Protein AF-A0A2V7XCL2-F1 (afdb_monomer_lite)

Secondary structure (DSSP, 8-state):
-B-SSHHHHHHHHHHHHHH---TT---EEEEE-SSTTSPEEEEEEES---TTT-TTSEEEEETTEEEEEEEE-STTTSSHHHHHHHHHHHH-TTEEE---GGGGT-HHHHHHHHHHHHHHHTTS--S-EEEEEEEEE-GGG-EEEEEEEEESS--SS--EEE---BSSHHHHHHHHHHHHHHHHHHHHHHHHHHHHHHHHHHHHS---PPPPPPP--------PPP--

Radius of gyration: 30.65 Å; chains: 1; bounding box: 89×80×95 Å

Foldseek 3Di:
DAAADPVLVVLLVVLCVVLDAAPPKDKDWDWDAPDNQFWIKIKMWIADDDCVQVVQWDWDDDPHTIMTIHTQNDPVCSDSLNSSVNVCSVRQQLEAEDDQVVCVVPVVQSSLLVCLVCVLPSRDPDARKYKYKDWDDDPPPGIWMKIWIWHPDPPPDIDIDIDDTHDGSVSVSVRVVVVVVVVVVVVVVVVVVVVVVVVVVVVVPPDDDDDDDDDDDDDDDDDDDDDD

Sequence (228 aa):
MSVGSPEMEQGLRSILEEMGAPEGEDWTASITRSTASAAWEVVFDGAPRTKADHVDWEILEHESGARFRRLLLGKDEQTLDYFKRSIRKLLWECVQFKDNPIRNHNPKLGDAFEDVVWGLLRNEDMNPIQVRFGVWREGPDGMKFVCKVEYASDRRVPWSWWSSLVRNPQDLANELTRALASRRKRQVVVAPSLRALGRRVARRGLRPTPPPPAPANTAATKEQPLNF

Structure (mmCIF, N/CA/C/O backbone):
data_AF-A0A2V7XCL2-F1
#
_entry.id   AF-A0A2V7XCL2-F1
#
loop_
_atom_site.group_PDB
_atom_site.id
_atom_site.type_symbol
_atom_site.label_atom_id
_atom_site.label_alt_id
_atom_site.label_comp_id
_atom_site.label_asym_id
_atom_site.label_entity_id
_atom_site.label_seq_id
_atom_site.pdbx_PDB_ins_code
_atom_site.Cartn_x
_atom_site.Cartn_y
_atom_site.Cartn_z
_atom_site.occupancy
_atom_site.B_iso_or_equiv
_atom_site.auth_seq_id
_atom_site.auth_comp_id
_atom_site.auth_asym_id
_atom_site.auth_atom_id
_atom_site.pdbx_PDB_model_num
ATOM 1 N N . MET A 1 1 ? -6.537 12.843 17.447 1.00 75.38 1 MET A N 1
ATOM 2 C CA . MET A 1 1 ? -5.404 11.910 17.641 1.00 75.38 1 MET A CA 1
ATOM 3 C C . MET A 1 1 ? -4.743 12.256 18.957 1.00 75.38 1 MET A C 1
ATOM 5 O O . MET A 1 1 ? -4.650 13.439 19.254 1.00 75.38 1 MET A O 1
ATOM 9 N N . SER A 1 2 ? -4.371 11.249 19.742 1.00 76.75 2 SER A N 1
ATOM 10 C CA . SER A 1 2 ? -3.589 11.423 20.970 1.00 76.75 2 SER A CA 1
ATOM 11 C C . SER A 1 2 ? -2.606 10.261 21.052 1.00 76.75 2 SER A C 1
ATOM 13 O O . SER A 1 2 ? -2.956 9.167 21.501 1.00 76.75 2 SER A O 1
ATOM 15 N N . VAL A 1 3 ? -1.420 10.453 20.475 1.00 77.31 3 VAL A N 1
ATOM 16 C CA . VAL A 1 3 ? -0.438 9.382 20.266 1.00 77.31 3 VAL A CA 1
ATOM 17 C C . VAL A 1 3 ? 0.971 9.901 20.514 1.00 77.31 3 VAL A C 1
ATOM 19 O O . VAL A 1 3 ? 1.582 10.515 19.649 1.00 77.31 3 VAL A O 1
ATOM 22 N N . GLY A 1 4 ? 1.542 9.549 21.666 1.00 78.00 4 GLY A N 1
ATOM 23 C CA . GLY A 1 4 ? 2.973 9.734 21.913 1.00 78.00 4 GLY A CA 1
ATOM 24 C C . GLY A 1 4 ? 3.425 11.195 21.816 1.00 78.00 4 GLY A C 1
ATOM 25 O O . GLY A 1 4 ? 2.932 12.033 22.565 1.00 78.00 4 GLY A O 1
ATOM 26 N N . SER A 1 5 ? 4.415 11.468 20.959 1.00 84.88 5 SER A N 1
ATOM 27 C CA . SER A 1 5 ? 5.011 12.799 20.793 1.00 84.88 5 SER A CA 1
ATOM 28 C C . SER A 1 5 ? 4.339 13.609 19.669 1.00 84.88 5 SER A C 1
ATOM 30 O O . SER A 1 5 ? 3.810 13.016 18.724 1.00 84.88 5 SER A O 1
ATOM 32 N N . PRO A 1 6 ? 4.398 14.956 19.706 1.00 87.56 6 PRO A N 1
ATOM 33 C CA . PRO A 1 6 ? 3.828 15.811 18.660 1.00 87.56 6 PRO A CA 1
ATOM 34 C C . PRO A 1 6 ? 4.353 15.513 17.248 1.00 87.56 6 PRO A C 1
ATOM 36 O O . PRO A 1 6 ? 3.597 15.612 16.282 1.00 87.56 6 PRO A O 1
ATOM 39 N N . GLU A 1 7 ? 5.624 15.119 17.113 1.00 89.50 7 GLU A N 1
ATOM 40 C CA . GLU A 1 7 ? 6.223 14.748 15.825 1.00 89.50 7 GLU A CA 1
ATOM 41 C C . GLU A 1 7 ? 5.592 13.473 15.263 1.00 89.50 7 GLU A C 1
ATOM 43 O O . GLU A 1 7 ? 5.325 13.389 14.063 1.00 89.50 7 GLU A O 1
ATOM 48 N N . MET A 1 8 ? 5.321 12.493 16.133 1.00 89.75 8 MET A N 1
ATOM 49 C CA . MET A 1 8 ? 4.647 11.260 15.742 1.00 89.75 8 MET A CA 1
ATOM 50 C C . MET A 1 8 ? 3.221 11.550 15.286 1.00 89.75 8 MET A C 1
ATOM 52 O O . MET A 1 8 ? 2.810 11.090 14.223 1.00 89.75 8 MET A O 1
ATOM 56 N N . GLU A 1 9 ? 2.479 12.355 16.051 1.00 91.56 9 GLU A N 1
ATOM 57 C CA . GLU A 1 9 ? 1.128 12.745 15.660 1.00 91.56 9 GLU A CA 1
ATOM 58 C C . GLU A 1 9 ? 1.118 13.470 14.321 1.00 91.56 9 GLU A C 1
ATOM 60 O O . GLU A 1 9 ? 0.307 13.126 13.466 1.00 91.56 9 GLU A O 1
ATOM 65 N N . GLN A 1 10 ? 2.025 14.432 14.119 1.00 92.56 10 GLN A N 1
ATOM 66 C CA . GLN A 1 10 ? 2.139 15.147 12.852 1.00 92.56 10 GLN A CA 1
ATOM 67 C C . GLN A 1 10 ? 2.445 14.189 11.698 1.00 92.56 10 GLN A C 1
ATOM 69 O O . GLN A 1 10 ? 1.808 14.290 10.654 1.00 92.56 10 GLN A O 1
ATOM 74 N N . GLY A 1 11 ? 3.356 13.231 11.894 1.00 92.81 11 GLY A N 1
ATOM 75 C CA . GLY A 1 11 ? 3.653 12.197 10.903 1.00 92.81 11 GLY A CA 1
ATOM 76 C C . GLY A 1 11 ? 2.433 11.344 10.545 1.00 92.81 11 GLY A C 1
ATOM 77 O O . GLY A 1 11 ? 2.190 11.087 9.367 1.00 92.81 11 GLY A O 1
ATOM 78 N N . LEU A 1 12 ? 1.624 10.959 11.537 1.00 93.44 12 LEU A N 1
ATOM 79 C CA . LEU A 1 12 ? 0.377 10.221 11.313 1.00 93.44 12 LEU A CA 1
ATOM 80 C C . LEU A 1 12 ? -0.646 11.052 10.527 1.00 93.44 12 LEU A C 1
ATOM 82 O O . LEU A 1 12 ? -1.269 10.511 9.612 1.00 93.44 12 LEU A O 1
ATOM 86 N N . ARG A 1 13 ? -0.794 12.356 10.825 1.00 93.31 13 ARG A N 1
ATOM 87 C CA . ARG A 1 13 ? -1.700 13.237 10.056 1.00 93.31 13 ARG A CA 1
ATOM 88 C C . ARG A 1 13 ? -1.236 13.362 8.610 1.00 93.31 13 ARG A C 1
ATOM 90 O O . ARG A 1 13 ? -2.032 13.123 7.711 1.00 93.31 13 ARG A O 1
ATOM 97 N N . SER A 1 14 ? 0.055 13.629 8.398 1.00 93.75 14 SER A N 1
ATOM 98 C CA . SER A 1 14 ? 0.637 13.730 7.057 1.00 93.75 14 SER A CA 1
ATOM 99 C C . SER A 1 14 ? 0.420 12.453 6.242 1.00 93.75 14 SER A C 1
ATOM 101 O O . SER A 1 14 ? 0.124 12.526 5.055 1.00 93.75 14 SER A O 1
ATOM 103 N N . ILE A 1 15 ? 0.523 11.275 6.869 1.00 93.56 15 ILE A N 1
ATOM 104 C CA . ILE A 1 15 ? 0.244 9.998 6.202 1.00 93.56 15 ILE A CA 1
ATOM 105 C C . ILE A 1 15 ? -1.232 9.878 5.810 1.00 93.56 15 ILE A C 1
ATOM 107 O O . ILE A 1 15 ? -1.521 9.461 4.691 1.00 93.56 15 ILE A O 1
ATOM 111 N N . LEU A 1 16 ? -2.163 10.218 6.705 1.00 92.62 16 LEU A N 1
ATOM 112 C CA . LEU A 1 16 ? -3.598 10.170 6.403 1.00 92.62 16 LEU A CA 1
ATOM 113 C C . LEU A 1 16 ? -3.957 11.120 5.250 1.00 92.62 16 LEU A C 1
ATOM 115 O O . LEU A 1 16 ? -4.680 10.727 4.336 1.00 92.62 16 LEU A O 1
ATOM 119 N N . GLU A 1 17 ? -3.394 12.330 5.260 1.00 91.31 17 GLU A N 1
ATOM 120 C CA . GLU A 1 17 ? -3.546 13.321 4.189 1.00 91.31 17 GLU A CA 1
ATOM 121 C C . GLU A 1 17 ? -2.956 12.827 2.858 1.00 91.31 17 GLU A C 1
ATOM 123 O O . GLU A 1 17 ? -3.602 12.934 1.817 1.00 91.31 17 GLU A O 1
ATOM 128 N N . GLU A 1 18 ? -1.755 12.238 2.876 1.00 90.62 18 GLU A N 1
ATOM 129 C CA . GLU A 1 18 ? -1.111 11.675 1.681 1.00 90.62 18 GLU A CA 1
ATOM 130 C C . GLU A 1 18 ? -1.918 10.502 1.098 1.00 90.62 18 GLU A C 1
ATOM 132 O O . GLU A 1 18 ? -2.054 10.377 -0.128 1.00 90.62 18 GLU A O 1
ATOM 137 N N . MET A 1 19 ? -2.437 9.624 1.966 1.00 90.12 19 MET A N 1
ATOM 138 C CA . MET A 1 19 ? -3.190 8.440 1.552 1.00 90.12 19 MET A CA 1
ATOM 139 C C . MET A 1 19 ? -4.505 8.809 0.884 1.00 90.12 19 MET A C 1
ATOM 141 O O . MET A 1 19 ? -4.804 8.236 -0.169 1.00 90.12 19 MET A O 1
ATOM 145 N N . GLY A 1 20 ? -5.256 9.747 1.466 1.00 88.62 20 GLY A N 1
ATOM 146 C CA . GLY A 1 20 ? -6.623 10.039 1.047 1.00 88.62 20 GLY A CA 1
ATOM 147 C C . GLY A 1 20 ? -7.518 8.793 1.072 1.00 88.62 20 GLY A C 1
ATOM 148 O O . GLY A 1 20 ? -7.178 7.772 1.675 1.00 88.62 20 GLY A O 1
ATOM 149 N N . ALA A 1 21 ? -8.647 8.870 0.376 1.00 86.94 21 ALA A N 1
ATOM 150 C CA . ALA A 1 21 ? -9.593 7.772 0.214 1.00 86.94 21 ALA A CA 1
ATOM 151 C C . ALA A 1 21 ? -9.887 7.519 -1.275 1.00 86.94 21 ALA A C 1
ATOM 153 O O . ALA A 1 21 ? -9.699 8.431 -2.091 1.00 86.94 21 ALA A O 1
ATOM 154 N N . PRO A 1 22 ? -10.344 6.307 -1.643 1.00 85.69 22 PRO A N 1
ATOM 155 C CA . PRO A 1 22 ? -10.879 6.042 -2.973 1.00 85.69 22 PRO A CA 1
ATOM 156 C C . PRO A 1 22 ? -12.020 6.994 -3.345 1.00 85.69 22 PRO A C 1
ATOM 158 O O . PRO A 1 22 ? -12.765 7.474 -2.490 1.00 85.69 22 PRO A O 1
ATOM 161 N N . GLU A 1 23 ? -12.171 7.259 -4.641 1.00 84.12 23 GLU A N 1
ATOM 162 C CA . GLU A 1 23 ? -13.215 8.153 -5.141 1.00 84.12 23 GLU A CA 1
ATOM 163 C C . GLU A 1 23 ? -14.615 7.642 -4.762 1.00 84.12 23 GLU A C 1
ATOM 165 O O . GLU A 1 23 ? -14.959 6.487 -5.010 1.00 84.12 23 GLU A O 1
ATOM 170 N N . GLY A 1 24 ? -15.429 8.519 -4.167 1.00 84.00 24 GLY A N 1
ATOM 171 C CA . GLY A 1 24 ? -16.795 8.199 -3.746 1.00 84.00 24 GLY A CA 1
ATOM 172 C C . GLY A 1 24 ? -16.912 7.499 -2.390 1.00 84.00 24 GLY A C 1
ATOM 173 O O . GLY A 1 24 ? -18.031 7.201 -1.976 1.00 84.00 24 GLY A O 1
ATOM 174 N N . GLU A 1 25 ? -15.803 7.265 -1.685 1.00 88.06 25 GLU A N 1
ATOM 175 C CA . GLU A 1 25 ? -15.816 6.698 -0.337 1.00 88.06 25 GLU A CA 1
ATOM 176 C C . GLU A 1 25 ? -15.491 7.756 0.720 1.00 88.06 25 GLU A C 1
ATOM 178 O O . GLU A 1 25 ? -14.520 8.502 0.591 1.00 88.06 25 GLU A O 1
ATOM 183 N N . ASP A 1 26 ? -16.286 7.788 1.790 1.00 88.25 26 ASP A N 1
ATOM 184 C CA . ASP A 1 26 ? -16.025 8.625 2.959 1.00 88.25 26 ASP A CA 1
ATOM 185 C C . ASP A 1 26 ? -15.385 7.779 4.061 1.00 88.25 26 ASP A C 1
ATOM 187 O O . ASP A 1 26 ? -15.897 6.714 4.419 1.00 88.25 26 ASP A O 1
ATOM 191 N N . TRP A 1 27 ? -14.240 8.238 4.562 1.00 92.44 27 TRP A N 1
ATOM 192 C CA . TRP A 1 27 ? -13.448 7.535 5.562 1.00 92.44 27 TRP A CA 1
ATOM 193 C C . TRP A 1 27 ? -13.050 8.483 6.678 1.00 92.44 27 TRP A C 1
ATOM 195 O O . TRP A 1 27 ? -12.490 9.555 6.446 1.00 92.44 27 TRP A O 1
ATOM 205 N N . THR A 1 28 ? -13.251 8.037 7.913 1.00 91.88 28 THR A N 1
ATOM 206 C CA . THR A 1 28 ? -12.770 8.743 9.100 1.00 91.88 28 THR A CA 1
ATOM 207 C C . THR A 1 28 ? -11.795 7.869 9.867 1.00 91.88 28 THR A C 1
ATOM 209 O O . THR A 1 28 ? -11.909 6.645 9.868 1.00 91.88 28 THR A O 1
ATOM 212 N N . ALA A 1 29 ? -10.802 8.497 10.494 1.00 94.06 29 ALA A N 1
ATOM 213 C CA . ALA A 1 29 ? -9.753 7.809 11.230 1.00 94.06 29 ALA A CA 1
ATOM 214 C C . ALA A 1 29 ? -9.634 8.378 12.643 1.00 94.06 29 ALA A C 1
ATOM 216 O O . ALA A 1 29 ? -9.585 9.595 12.844 1.00 94.06 29 ALA A O 1
ATOM 217 N N . SER A 1 30 ? -9.509 7.496 13.628 1.00 92.25 30 SER A N 1
ATOM 218 C CA . SER A 1 30 ? -9.125 7.859 14.985 1.00 92.25 30 SER A CA 1
ATOM 219 C C . SER A 1 30 ? -7.984 6.967 15.458 1.00 92.25 30 SER A C 1
ATOM 221 O O . SER A 1 30 ? -7.956 5.764 15.213 1.00 92.25 30 SER A O 1
ATOM 223 N N . ILE A 1 31 ? -6.994 7.596 16.088 1.00 93.19 31 ILE A N 1
ATOM 224 C CA . ILE A 1 31 ? -5.823 6.907 16.621 1.00 93.19 31 ILE A CA 1
ATOM 225 C C . ILE A 1 31 ? -5.629 7.380 18.051 1.00 93.19 31 ILE A C 1
ATOM 227 O O . ILE A 1 31 ? -5.479 8.587 18.306 1.00 93.19 31 ILE A O 1
ATOM 231 N N . THR A 1 32 ? -5.674 6.425 18.969 1.00 91.00 32 THR A N 1
ATOM 232 C CA . THR A 1 32 ? -5.616 6.646 20.410 1.00 91.00 32 THR A CA 1
ATOM 233 C C . THR A 1 32 ? -4.551 5.762 21.036 1.00 91.00 32 THR A C 1
ATOM 235 O O . THR A 1 32 ? -4.183 4.697 20.535 1.00 91.00 32 THR A O 1
ATOM 238 N N . ARG A 1 33 ? -4.025 6.230 22.163 1.00 86.75 33 ARG A N 1
ATOM 239 C CA . ARG A 1 33 ? -3.086 5.482 22.982 1.00 86.75 33 ARG A CA 1
ATOM 240 C C . ARG A 1 33 ? -3.360 5.798 24.444 1.00 86.75 33 ARG A C 1
ATOM 242 O O . ARG A 1 33 ? -3.302 6.956 24.839 1.00 86.75 33 ARG A O 1
ATOM 249 N N . SER A 1 34 ? -3.654 4.780 25.249 1.00 80.38 34 SER A N 1
ATOM 250 C CA . SER A 1 34 ? -4.032 4.988 26.654 1.00 80.38 34 SER A CA 1
ATOM 251 C C . SER A 1 34 ? -2.857 5.414 27.541 1.00 80.38 34 SER A C 1
ATOM 253 O O . SER A 1 34 ? -3.035 6.224 28.445 1.00 80.38 34 SER A O 1
ATOM 255 N N . THR A 1 35 ? -1.647 4.906 27.284 1.00 78.56 35 THR A N 1
ATOM 256 C CA . THR A 1 35 ? -0.414 5.285 28.000 1.00 78.56 35 THR A CA 1
ATOM 257 C C . THR A 1 35 ? 0.802 5.280 27.071 1.00 78.56 35 THR A C 1
ATOM 259 O O . THR A 1 35 ? 0.783 4.674 26.004 1.00 78.56 35 THR A O 1
ATOM 262 N N . ALA A 1 36 ? 1.912 5.903 27.481 1.00 73.12 36 ALA A N 1
ATOM 263 C CA . ALA A 1 36 ? 3.137 6.004 26.677 1.00 73.12 36 ALA A CA 1
ATOM 264 C C . ALA A 1 36 ? 3.861 4.669 26.389 1.00 73.12 36 ALA A C 1
ATOM 266 O O . ALA A 1 36 ? 4.829 4.662 25.626 1.00 73.12 36 ALA A O 1
ATOM 267 N N . SER A 1 37 ? 3.411 3.550 26.960 1.00 75.31 37 SER A N 1
ATOM 268 C CA . SER A 1 37 ? 3.861 2.187 26.634 1.00 75.31 37 SER A CA 1
ATOM 269 C C . SER A 1 37 ? 2.748 1.310 26.051 1.00 75.31 37 SER A C 1
ATOM 271 O O . SER A 1 37 ? 3.032 0.211 25.584 1.00 75.31 37 SER A O 1
ATOM 273 N N . ALA A 1 38 ? 1.500 1.790 26.031 1.00 83.62 38 ALA A N 1
ATOM 274 C CA . ALA A 1 38 ? 0.362 1.042 25.516 1.00 83.62 38 ALA A CA 1
ATOM 275 C C . ALA A 1 38 ? 0.418 0.862 23.994 1.00 83.62 38 ALA A C 1
ATOM 277 O O . ALA A 1 38 ? 1.133 1.582 23.282 1.00 83.62 38 ALA A O 1
ATOM 278 N N . ALA A 1 39 ? -0.385 -0.088 23.517 1.00 87.31 39 ALA A N 1
ATOM 279 C CA . ALA A 1 39 ? -0.687 -0.273 22.106 1.00 87.31 39 ALA A CA 1
ATOM 280 C C . ALA A 1 39 ? -1.307 0.991 21.501 1.00 87.31 39 ALA A C 1
ATOM 282 O O . ALA A 1 39 ? -1.993 1.744 22.199 1.00 87.31 39 ALA A O 1
ATOM 283 N N . TRP A 1 40 ? -1.098 1.199 20.203 1.00 91.50 40 TRP A N 1
ATOM 284 C CA . TRP A 1 40 ? -1.914 2.159 19.466 1.00 91.50 40 TRP A CA 1
ATOM 285 C C . TRP A 1 40 ? -3.191 1.464 19.037 1.00 91.50 40 TRP A C 1
ATOM 287 O O . TRP A 1 40 ? -3.146 0.398 18.424 1.00 91.50 40 TRP A O 1
ATOM 297 N N . GLU A 1 41 ? -4.317 2.075 19.354 1.00 93.12 41 GLU A N 1
ATOM 298 C CA . GLU A 1 41 ? -5.608 1.674 18.835 1.00 93.12 41 GLU A CA 1
ATOM 299 C C . GLU A 1 41 ? -5.909 2.530 17.609 1.00 93.12 41 GLU A C 1
ATOM 301 O O . GLU A 1 41 ? -6.011 3.753 17.692 1.00 93.12 41 GLU A O 1
ATOM 306 N N . VAL A 1 42 ? -5.979 1.870 16.455 1.00 94.31 42 VAL A N 1
ATOM 307 C CA . VAL A 1 42 ? -6.282 2.480 15.164 1.00 94.31 42 VAL A CA 1
ATOM 308 C C . VAL A 1 42 ? -7.694 2.071 14.783 1.00 94.31 42 VAL A C 1
ATOM 310 O O . VAL A 1 42 ? -7.975 0.879 14.646 1.00 94.31 42 VAL A O 1
ATOM 313 N N . VAL A 1 43 ? -8.567 3.055 14.593 1.00 94.06 43 VAL A N 1
ATOM 314 C CA . VAL A 1 43 ? -9.952 2.850 14.175 1.00 94.06 43 VAL A CA 1
ATOM 315 C C . VAL A 1 43 ? -10.216 3.632 12.899 1.00 94.06 43 VAL A C 1
ATOM 317 O O . VAL A 1 43 ? -9.907 4.821 12.827 1.00 94.06 43 VAL A O 1
ATOM 320 N N . PHE A 1 44 ? -10.806 2.965 11.916 1.00 94.88 44 PHE A N 1
ATOM 321 C CA . PHE A 1 44 ? -11.345 3.575 10.711 1.00 94.88 44 PHE A CA 1
ATOM 322 C C . PHE A 1 44 ? -12.839 3.282 10.609 1.00 94.88 44 PHE A C 1
ATOM 324 O O . PHE A 1 44 ? -13.249 2.147 10.825 1.00 94.88 44 PHE A O 1
ATOM 331 N N . ASP A 1 45 ? -13.637 4.275 10.244 1.00 93.12 45 ASP A N 1
ATOM 332 C CA . ASP A 1 45 ? -15.033 4.087 9.845 1.00 93.12 45 ASP A CA 1
ATOM 333 C C . ASP A 1 45 ? -15.149 4.448 8.358 1.00 93.12 45 ASP A C 1
ATOM 335 O O . ASP A 1 45 ? -14.684 5.519 7.959 1.00 93.12 45 ASP A O 1
ATOM 339 N N . GLY A 1 46 ? -15.726 3.562 7.541 1.00 92.38 46 GLY A N 1
ATOM 340 C CA . GLY A 1 46 ? -15.845 3.785 6.098 1.00 92.38 46 GLY A CA 1
ATOM 341 C C . GLY A 1 46 ? -16.585 2.683 5.340 1.00 92.38 46 GLY A C 1
ATOM 342 O O . GLY A 1 46 ? -17.424 1.971 5.899 1.00 92.38 46 GLY A O 1
ATOM 343 N N . ALA A 1 47 ? -16.293 2.559 4.043 1.00 90.00 47 ALA A N 1
ATOM 344 C CA . ALA A 1 47 ? -16.946 1.599 3.155 1.00 90.00 47 ALA A CA 1
ATOM 345 C C . ALA A 1 47 ? -16.681 0.132 3.575 1.00 90.00 47 ALA A C 1
ATOM 347 O O . ALA A 1 47 ? -15.581 -0.194 4.031 1.00 90.00 47 ALA A O 1
ATOM 348 N N . PRO A 1 48 ? -17.660 -0.780 3.410 1.00 88.44 48 PRO A N 1
ATOM 349 C CA . PRO A 1 48 ? -17.513 -2.175 3.817 1.00 88.44 48 PRO A CA 1
ATOM 350 C C . PRO A 1 48 ? -16.435 -2.888 2.993 1.00 88.44 48 PRO A C 1
ATOM 352 O O . PRO A 1 48 ? -16.335 -2.690 1.781 1.00 88.44 48 PRO A O 1
ATOM 355 N N . ARG A 1 49 ? -15.648 -3.742 3.658 1.00 87.50 49 ARG A N 1
ATOM 356 C CA . ARG A 1 49 ? -14.569 -4.546 3.062 1.00 87.50 49 ARG A CA 1
ATOM 357 C C . ARG A 1 49 ? -14.701 -6.014 3.450 1.00 87.50 49 ARG A C 1
ATOM 359 O O . ARG A 1 49 ? -15.231 -6.339 4.510 1.00 87.50 49 ARG A O 1
ATOM 366 N N . THR A 1 50 ? -14.153 -6.908 2.630 1.00 82.69 50 THR A N 1
ATOM 367 C CA . THR A 1 50 ? -14.251 -8.355 2.877 1.00 82.69 50 THR A CA 1
ATOM 368 C C . THR A 1 50 ? -13.256 -8.801 3.948 1.00 82.69 50 THR A C 1
ATOM 370 O O . THR A 1 50 ? -12.047 -8.620 3.810 1.00 82.69 50 THR A O 1
ATOM 373 N N . LYS A 1 51 ? -13.733 -9.479 5.000 1.00 83.25 51 LYS A N 1
ATOM 374 C CA . LYS A 1 51 ? -12.873 -9.939 6.107 1.00 83.25 51 LYS A CA 1
ATOM 375 C C . LYS A 1 51 ? -11.712 -10.849 5.675 1.00 83.25 51 LYS A C 1
ATOM 377 O O . LYS A 1 51 ? -10.656 -10.810 6.303 1.00 83.25 51 LYS A O 1
ATOM 382 N N . ALA A 1 52 ? -11.883 -11.638 4.613 1.00 81.44 52 ALA A N 1
ATOM 383 C CA . ALA A 1 52 ? -10.847 -12.531 4.085 1.00 81.44 52 ALA A CA 1
ATOM 384 C C . ALA A 1 52 ? -9.581 -11.786 3.615 1.00 81.44 52 ALA A C 1
ATOM 386 O O . ALA A 1 52 ? -8.479 -12.313 3.754 1.00 81.44 52 ALA A O 1
ATOM 387 N N . ASP A 1 53 ? -9.725 -10.550 3.130 1.00 78.56 53 ASP A N 1
ATOM 388 C CA . ASP A 1 53 ? -8.611 -9.733 2.635 1.00 78.56 53 ASP A CA 1
ATOM 389 C C . ASP A 1 53 ? -7.991 -8.852 3.742 1.00 78.56 53 ASP A C 1
ATOM 391 O O . ASP A 1 53 ? -6.821 -8.457 3.665 1.00 78.56 53 ASP A O 1
ATOM 395 N N . HIS A 1 54 ? -8.735 -8.639 4.836 1.00 84.62 54 HIS A N 1
ATOM 396 C CA . HIS A 1 54 ? -8.363 -7.805 5.991 1.00 84.62 54 HIS A CA 1
ATOM 397 C C . HIS A 1 54 ? -8.343 -8.599 7.295 1.00 84.62 54 HIS A C 1
ATOM 399 O O . HIS A 1 54 ? -8.915 -8.214 8.320 1.00 84.62 54 HIS A O 1
ATOM 405 N N . VAL A 1 55 ? -7.661 -9.742 7.276 1.00 83.75 55 VAL A N 1
ATOM 406 C CA . VAL A 1 55 ? -7.523 -10.609 8.457 1.00 83.75 55 VAL A CA 1
ATOM 407 C C . VAL A 1 55 ? -6.932 -9.874 9.664 1.00 83.75 55 VAL A C 1
ATOM 409 O O . VAL A 1 55 ? -7.351 -10.136 10.789 1.00 83.75 55 VAL A O 1
ATOM 412 N N . ASP A 1 56 ? -6.073 -8.886 9.410 1.00 86.44 56 ASP A N 1
ATOM 413 C CA . ASP A 1 56 ? -5.367 -8.081 10.413 1.00 86.44 56 ASP A CA 1
ATOM 414 C C . ASP A 1 56 ? -6.256 -7.040 11.128 1.00 86.44 56 ASP A C 1
ATOM 416 O O . ASP A 1 56 ? -5.806 -6.403 12.080 1.00 86.44 56 ASP A O 1
ATOM 420 N N . TRP A 1 57 ? -7.495 -6.845 10.663 1.00 91.69 57 TRP A N 1
ATOM 421 C CA . TRP A 1 57 ? -8.435 -5.841 11.170 1.00 91.69 57 TRP A CA 1
ATOM 422 C C . TRP A 1 57 ? -9.661 -6.490 11.799 1.00 91.69 57 TRP A C 1
ATOM 424 O O . TRP A 1 57 ? -10.332 -7.294 11.166 1.00 91.69 57 TRP A O 1
ATOM 434 N N . GLU A 1 58 ? -10.016 -6.129 13.022 1.00 92.69 58 GLU A N 1
ATOM 435 C CA . GLU A 1 58 ? -11.361 -6.383 13.538 1.00 92.69 58 GLU A CA 1
ATOM 436 C C . GLU A 1 58 ? -12.362 -5.559 12.710 1.00 92.69 58 GLU A C 1
ATOM 438 O O . GLU A 1 58 ? -12.139 -4.368 12.510 1.00 92.69 58 GLU A O 1
ATOM 443 N N . ILE A 1 59 ? -13.419 -6.189 12.186 1.00 91.62 59 ILE A N 1
ATOM 444 C CA . ILE A 1 59 ? -14.431 -5.527 11.347 1.00 91.62 59 ILE A CA 1
ATOM 445 C C . ILE A 1 59 ? -15.785 -5.670 12.031 1.00 91.62 59 ILE A C 1
ATOM 447 O O . ILE A 1 59 ? -16.217 -6.788 12.313 1.00 91.62 59 ILE A O 1
ATOM 451 N N . LEU A 1 60 ? -16.445 -4.542 12.271 1.00 90.62 60 LEU A N 1
ATOM 452 C CA . LEU A 1 60 ? -17.815 -4.465 12.760 1.00 90.62 60 LEU A CA 1
ATOM 453 C C . LEU A 1 60 ? -18.667 -3.793 11.682 1.00 90.62 60 LEU A C 1
ATOM 455 O O . LEU A 1 60 ? -18.475 -2.618 11.373 1.00 90.62 60 LEU A O 1
ATOM 459 N N . GLU A 1 61 ? -19.576 -4.551 11.078 1.00 87.56 61 GLU A N 1
ATOM 460 C CA . GLU A 1 61 ? -20.481 -4.046 10.043 1.00 87.56 61 GLU A CA 1
ATOM 461 C C . GLU A 1 61 ? -21.698 -3.345 10.667 1.00 87.56 61 GLU A C 1
ATOM 463 O O . GLU A 1 61 ? -22.248 -3.788 11.680 1.00 87.56 61 GLU A O 1
ATOM 468 N N . HIS A 1 62 ? -22.134 -2.255 10.039 1.00 84.88 62 HIS A N 1
ATOM 469 C CA . HIS A 1 62 ? -23.318 -1.477 10.400 1.00 84.88 62 HIS A CA 1
ATOM 470 C C . HIS A 1 62 ? -24.112 -1.119 9.129 1.00 84.88 62 HIS A C 1
ATOM 472 O O . HIS A 1 62 ? -23.607 -1.252 8.018 1.00 84.88 62 HIS A O 1
ATOM 478 N N . GLU A 1 63 ? -25.359 -0.654 9.263 1.00 75.12 63 GLU A N 1
ATOM 479 C CA . GLU A 1 63 ? -26.287 -0.488 8.123 1.00 75.12 63 GLU A CA 1
ATOM 480 C C . GLU A 1 63 ? -25.762 0.406 6.980 1.00 75.12 63 GLU A C 1
ATOM 482 O O . GLU A 1 63 ? -26.161 0.226 5.832 1.00 75.12 63 GLU A O 1
ATOM 487 N N . SER A 1 64 ? -24.855 1.345 7.270 1.00 76.25 64 SER A N 1
ATOM 488 C CA . SER A 1 64 ? -24.314 2.307 6.300 1.00 76.25 64 SER A CA 1
ATOM 489 C C . SER A 1 64 ? -22.803 2.198 6.056 1.00 76.25 64 SER A C 1
ATOM 491 O O . SER A 1 64 ? -22.248 3.057 5.374 1.00 76.25 64 SER A O 1
ATOM 493 N N . GLY A 1 65 ? -22.113 1.201 6.621 1.00 87.44 65 GLY A N 1
ATOM 494 C CA . GLY A 1 65 ? -20.654 1.097 6.518 1.00 87.44 65 GLY A CA 1
ATOM 495 C C . GLY A 1 65 ? -20.044 0.049 7.444 1.00 87.44 65 GLY A C 1
ATOM 496 O O . GLY A 1 65 ? -20.733 -0.818 7.976 1.00 87.44 65 GLY A O 1
ATOM 497 N N . ALA A 1 66 ? -18.735 0.131 7.650 1.00 92.44 66 ALA A N 1
ATOM 498 C CA . ALA A 1 66 ? -18.014 -0.755 8.550 1.00 92.44 66 ALA A CA 1
ATOM 499 C C . ALA A 1 66 ? -17.000 0.015 9.397 1.00 92.44 66 ALA A C 1
ATOM 501 O O . ALA A 1 66 ? -16.361 0.967 8.940 1.00 92.44 66 ALA A O 1
ATOM 502 N N . ARG A 1 67 ? -16.842 -0.449 10.634 1.00 93.44 67 ARG A N 1
ATOM 503 C CA . ARG A 1 67 ? -15.797 -0.024 11.552 1.00 93.44 67 ARG A CA 1
ATOM 504 C C . ARG A 1 67 ? -14.669 -1.040 11.541 1.00 93.44 67 ARG A C 1
ATOM 506 O O . ARG A 1 67 ? -14.876 -2.217 11.824 1.00 93.44 67 ARG A O 1
ATOM 513 N N . PHE A 1 68 ? -13.468 -0.558 11.279 1.00 94.69 68 PHE A N 1
ATOM 514 C CA . PHE A 1 68 ? -12.233 -1.321 11.255 1.00 94.69 68 PHE A CA 1
ATOM 515 C C . PHE A 1 68 ? -11.396 -0.936 12.456 1.00 94.69 68 PHE A C 1
ATOM 517 O O . PHE A 1 68 ? -11.098 0.239 12.650 1.00 94.69 68 PHE A O 1
ATOM 524 N N . ARG A 1 69 ? -10.979 -1.916 13.250 1.00 94.38 69 ARG A N 1
ATOM 525 C CA . ARG A 1 69 ? -10.159 -1.695 14.436 1.00 94.38 69 ARG A CA 1
ATOM 526 C C . ARG A 1 69 ? -8.918 -2.573 14.408 1.00 94.38 69 ARG A C 1
ATOM 528 O O . ARG A 1 69 ? -8.983 -3.759 14.096 1.00 94.38 69 ARG A O 1
ATOM 535 N N . ARG A 1 70 ? -7.771 -1.993 14.755 1.00 93.75 70 ARG A N 1
ATOM 536 C CA . ARG A 1 70 ? -6.509 -2.721 14.886 1.00 93.75 70 ARG A CA 1
ATOM 537 C C . ARG A 1 70 ? -5.687 -2.185 16.047 1.00 93.75 70 ARG A C 1
ATOM 539 O O . ARG A 1 70 ? -5.577 -0.976 16.235 1.00 93.75 70 ARG A O 1
ATOM 546 N N . LEU A 1 71 ? -5.088 -3.100 16.806 1.00 91.94 71 LEU A N 1
ATOM 547 C CA . LEU A 1 71 ? -4.157 -2.782 17.885 1.00 91.94 71 LEU A CA 1
ATOM 548 C C . LEU A 1 71 ? -2.721 -2.998 17.400 1.00 91.94 71 LEU A C 1
ATOM 550 O O . LEU A 1 71 ? -2.375 -4.103 16.993 1.00 91.94 71 LEU A O 1
ATOM 554 N N . LEU A 1 72 ? -1.894 -1.952 17.451 1.00 90.62 72 LEU A N 1
ATOM 555 C CA . LEU A 1 72 ? -0.465 -2.010 17.128 1.00 90.62 72 LEU A CA 1
ATOM 556 C C . LEU A 1 72 ? 0.329 -2.120 18.431 1.00 90.62 72 LEU A C 1
ATOM 558 O O . LEU A 1 72 ? 0.458 -1.149 19.185 1.00 90.62 72 LEU A O 1
ATOM 562 N N . LEU A 1 73 ? 0.811 -3.325 18.726 1.00 85.75 73 LEU A N 1
ATOM 563 C CA . LEU A 1 73 ? 1.350 -3.701 20.038 1.00 85.75 73 LEU A CA 1
ATOM 564 C C . LEU A 1 73 ? 2.880 -3.608 20.073 1.00 85.75 73 LEU A C 1
ATOM 566 O O . LEU A 1 73 ? 3.452 -3.219 21.091 1.00 85.75 73 LEU A O 1
ATOM 570 N N . GLY A 1 74 ? 3.540 -3.967 18.970 1.00 82.06 74 GLY A N 1
ATOM 571 C CA . GLY A 1 74 ? 4.998 -4.042 18.890 1.00 82.06 74 GLY A CA 1
ATOM 572 C C . GLY A 1 74 ? 5.665 -2.697 18.603 1.00 82.06 74 GLY A C 1
ATOM 573 O O . GLY A 1 74 ? 5.110 -1.853 17.903 1.00 82.06 74 GLY A O 1
ATOM 574 N N . LYS A 1 75 ? 6.911 -2.519 19.068 1.00 80.50 75 LYS A N 1
ATOM 575 C CA . LYS A 1 75 ? 7.740 -1.354 18.691 1.00 80.50 75 LYS A CA 1
ATOM 576 C C . LYS A 1 75 ? 7.929 -1.246 17.175 1.00 80.50 75 LYS A C 1
ATOM 578 O O . LYS A 1 75 ? 7.945 -0.140 16.653 1.00 80.50 75 LYS A O 1
ATOM 583 N N . ASP A 1 76 ? 8.006 -2.383 16.489 1.00 83.75 76 ASP A N 1
ATOM 584 C CA . ASP A 1 76 ? 8.151 -2.442 15.030 1.00 83.75 76 ASP A CA 1
ATOM 585 C C . ASP A 1 76 ? 6.849 -2.062 14.297 1.00 83.75 76 ASP A C 1
ATOM 587 O O . ASP A 1 76 ? 6.880 -1.587 13.159 1.00 83.75 76 ASP A O 1
ATOM 591 N N . GLU A 1 77 ? 5.701 -2.218 14.964 1.00 85.44 77 GLU A N 1
ATOM 592 C CA . GLU A 1 77 ? 4.381 -1.856 14.437 1.00 85.44 77 GLU A CA 1
ATOM 593 C C . GLU A 1 77 ? 4.008 -0.399 14.728 1.00 85.44 77 GLU A C 1
ATOM 595 O O . GLU A 1 77 ? 3.311 0.235 13.939 1.00 85.44 77 GLU A O 1
ATOM 600 N N . GLN A 1 78 ? 4.495 0.156 15.842 1.00 87.75 78 GLN A N 1
ATOM 601 C CA . GLN A 1 78 ? 4.291 1.551 16.252 1.00 87.75 78 GLN A CA 1
ATOM 602 C C . GLN A 1 78 ? 5.247 2.503 15.515 1.00 87.75 78 GLN A C 1
ATOM 604 O O . GLN A 1 78 ? 5.922 3.342 16.114 1.00 87.75 78 GLN A O 1
ATOM 609 N N . THR A 1 79 ? 5.315 2.355 14.193 1.00 89.94 79 THR A N 1
ATOM 610 C CA . THR A 1 79 ? 6.127 3.178 13.295 1.00 89.94 79 THR A CA 1
ATOM 611 C C . THR A 1 79 ? 5.257 3.795 12.205 1.00 89.94 79 THR A C 1
ATOM 613 O O . THR A 1 79 ? 4.252 3.215 11.787 1.00 89.94 79 THR A O 1
ATOM 616 N N . LEU A 1 80 ? 5.657 4.972 11.717 1.00 90.94 80 LEU A N 1
ATOM 617 C CA . LEU A 1 80 ? 4.973 5.658 10.616 1.00 90.94 80 LEU A CA 1
ATOM 618 C C . LEU A 1 80 ? 4.915 4.784 9.353 1.00 90.94 80 LEU A C 1
ATOM 620 O O . LEU A 1 80 ? 3.865 4.681 8.723 1.00 90.94 80 LEU A O 1
ATOM 624 N N . ASP A 1 81 ? 6.004 4.084 9.033 1.00 88.81 81 ASP A N 1
ATOM 625 C CA . ASP A 1 81 ? 6.080 3.214 7.854 1.00 88.81 81 ASP A CA 1
ATOM 626 C C . ASP A 1 81 ? 5.118 2.023 7.962 1.00 88.81 81 ASP A C 1
ATOM 628 O O . ASP A 1 81 ? 4.402 1.693 7.013 1.00 88.81 81 ASP A O 1
ATOM 632 N N . TYR A 1 82 ? 5.053 1.379 9.133 1.00 89.06 82 TYR A N 1
ATOM 633 C CA . TYR A 1 82 ? 4.118 0.279 9.358 1.00 89.06 82 TYR A CA 1
ATOM 634 C C . TYR A 1 82 ? 2.665 0.748 9.304 1.00 89.06 82 TYR A C 1
ATOM 636 O O . TYR A 1 82 ? 1.823 0.085 8.685 1.00 89.06 82 TYR A O 1
ATOM 644 N N . PHE A 1 83 ? 2.378 1.904 9.905 1.00 91.31 83 PHE A N 1
ATOM 645 C CA . PHE A 1 83 ? 1.065 2.527 9.845 1.00 91.31 83 PHE A CA 1
ATOM 646 C C . PHE A 1 83 ? 0.654 2.817 8.394 1.00 91.31 83 PHE A C 1
ATOM 648 O O . PHE A 1 83 ? -0.387 2.319 7.962 1.00 91.31 83 PHE A O 1
ATOM 655 N N . LYS A 1 84 ? 1.507 3.498 7.610 1.00 91.19 84 LYS A N 1
ATOM 656 C CA . LYS A 1 84 ? 1.280 3.812 6.184 1.00 91.19 84 LYS A CA 1
ATOM 657 C C . LYS A 1 84 ? 0.912 2.566 5.378 1.00 91.19 84 LYS A C 1
ATOM 659 O O . LYS A 1 84 ? -0.075 2.565 4.644 1.00 91.19 84 LYS A O 1
ATOM 664 N N . ARG A 1 85 ? 1.660 1.471 5.549 1.00 86.88 85 ARG A N 1
ATOM 665 C CA . ARG A 1 85 ? 1.387 0.196 4.859 1.00 86.88 85 ARG A CA 1
ATOM 666 C C . ARG A 1 85 ? 0.067 -0.436 5.286 1.00 86.88 85 ARG A C 1
ATOM 668 O O . ARG A 1 85 ? -0.684 -0.922 4.441 1.00 86.88 85 ARG A O 1
ATOM 675 N N . SER A 1 86 ? -0.214 -0.425 6.586 1.00 88.31 86 SER A N 1
ATOM 676 C CA . SER A 1 86 ? -1.422 -1.031 7.148 1.00 88.31 86 SER A CA 1
ATOM 677 C C . SER A 1 86 ? -2.688 -0.352 6.636 1.00 88.31 86 SER A C 1
ATOM 679 O O . SER A 1 86 ? -3.633 -1.038 6.250 1.00 88.31 86 SER A O 1
ATOM 681 N N . ILE A 1 87 ? -2.691 0.982 6.581 1.00 90.94 87 ILE A N 1
ATOM 682 C CA . ILE A 1 87 ? -3.846 1.742 6.091 1.00 90.94 87 ILE A CA 1
ATOM 683 C C . ILE A 1 87 ? -3.948 1.707 4.566 1.00 90.94 87 ILE A C 1
ATOM 685 O O . ILE A 1 87 ? -5.053 1.660 4.041 1.00 90.94 87 ILE A O 1
ATOM 689 N N . ARG A 1 88 ? -2.819 1.639 3.843 1.00 89.44 88 ARG A N 1
ATOM 690 C CA . ARG A 1 88 ? -2.817 1.464 2.383 1.00 89.44 88 ARG A CA 1
ATOM 691 C C . ARG A 1 88 ? -3.574 0.201 1.987 1.00 89.44 88 ARG A C 1
ATOM 693 O O . ARG A 1 88 ? -4.403 0.263 1.087 1.00 89.44 88 ARG A O 1
ATOM 700 N N . LYS A 1 89 ? -3.309 -0.914 2.678 1.00 85.25 89 LYS A N 1
ATOM 701 C CA . LYS A 1 89 ? -3.993 -2.193 2.444 1.00 85.25 89 LYS A CA 1
ATOM 702 C C . LYS A 1 89 ? -5.501 -2.084 2.686 1.00 85.25 89 LYS A C 1
ATOM 704 O O . LYS A 1 89 ? -6.252 -2.650 1.906 1.00 85.25 89 LYS A O 1
ATOM 709 N N . LEU A 1 90 ? -5.922 -1.357 3.726 1.00 89.31 90 LEU A N 1
ATOM 710 C CA . LEU A 1 90 ? -7.334 -1.188 4.085 1.00 89.31 90 LEU A CA 1
ATOM 711 C C . LEU A 1 90 ? -8.092 -0.272 3.108 1.00 89.31 90 LEU A C 1
ATOM 713 O O . LEU A 1 90 ? -9.141 -0.644 2.585 1.00 89.31 90 LEU A O 1
ATOM 717 N N . LEU A 1 91 ? -7.559 0.930 2.875 1.00 88.12 91 LEU A N 1
ATOM 718 C CA . LEU A 1 91 ? -8.236 1.973 2.105 1.00 88.12 91 LEU A CA 1
ATOM 719 C C . LEU A 1 91 ? -8.213 1.664 0.606 1.00 88.12 91 LEU A C 1
ATOM 721 O O . LEU A 1 91 ? -9.236 1.778 -0.059 1.00 88.12 91 LEU A O 1
ATOM 725 N N . TRP A 1 92 ? -7.071 1.214 0.081 1.00 86.44 92 TRP A N 1
ATOM 726 C CA . TRP A 1 92 ? -6.832 1.061 -1.355 1.00 86.44 92 TRP A CA 1
ATOM 727 C C . TRP A 1 92 ? -6.732 -0.414 -1.773 1.00 86.44 92 TRP A C 1
ATOM 729 O O . TRP A 1 92 ? -5.712 -0.850 -2.310 1.00 86.44 92 TRP A O 1
ATOM 739 N N . GLU A 1 93 ? -7.811 -1.185 -1.579 1.00 79.75 93 GLU A N 1
ATOM 740 C CA . GLU A 1 93 ? -7.890 -2.613 -1.964 1.00 79.75 93 GLU A CA 1
ATOM 741 C C . GLU A 1 93 ? -7.575 -2.880 -3.441 1.00 79.75 93 GLU A C 1
ATOM 743 O O . GLU A 1 93 ? -7.181 -3.990 -3.814 1.00 79.75 93 GLU A O 1
ATOM 748 N N . CYS A 1 94 ? -7.753 -1.869 -4.294 1.00 80.88 94 CYS A N 1
ATOM 749 C CA . CYS A 1 94 ? -7.485 -1.974 -5.717 1.00 80.88 94 CYS A CA 1
ATOM 750 C C . CYS A 1 94 ? -6.001 -2.222 -6.027 1.00 80.88 94 CYS A C 1
ATOM 752 O O . CYS A 1 94 ? -5.716 -2.745 -7.100 1.00 80.88 94 CYS A O 1
ATOM 754 N N . VAL A 1 95 ? -5.063 -1.913 -5.118 1.00 88.31 95 VAL A N 1
ATOM 755 C CA . VAL A 1 95 ? -3.623 -2.156 -5.307 1.00 88.31 95 VAL A CA 1
ATOM 756 C C . VAL A 1 95 ? -3.080 -3.089 -4.228 1.00 88.31 95 VAL A C 1
ATOM 758 O O . VAL A 1 95 ? -2.771 -2.678 -3.112 1.00 88.31 95 VAL A O 1
ATOM 761 N N . GLN A 1 96 ? -2.894 -4.360 -4.583 1.00 86.94 96 GLN A N 1
ATOM 762 C CA . GLN A 1 96 ? -2.439 -5.395 -3.659 1.00 86.94 96 GLN A CA 1
ATOM 763 C C . GLN A 1 96 ? -0.964 -5.732 -3.875 1.00 86.94 96 GLN A C 1
ATOM 765 O O . GLN A 1 96 ? -0.594 -6.393 -4.847 1.00 86.94 96 GLN A O 1
ATOM 770 N N . PHE A 1 97 ? -0.108 -5.342 -2.936 1.00 89.50 97 PHE A N 1
ATOM 771 C CA . PHE A 1 97 ? 1.290 -5.765 -2.932 1.00 89.50 97 PHE A CA 1
ATOM 772 C C . PHE A 1 97 ? 1.428 -7.168 -2.337 1.00 89.50 97 PHE A C 1
ATOM 774 O O . PHE A 1 97 ? 0.926 -7.454 -1.249 1.00 89.50 97 PHE A O 1
ATOM 781 N N . LYS A 1 98 ? 2.119 -8.060 -3.051 1.00 90.62 98 LYS A N 1
ATOM 782 C CA . LYS A 1 98 ? 2.660 -9.290 -2.454 1.00 90.62 98 LYS A CA 1
ATOM 783 C C . LYS A 1 98 ? 3.960 -8.984 -1.715 1.00 90.62 98 LYS A C 1
ATOM 785 O O . LYS A 1 98 ? 4.460 -7.864 -1.779 1.00 90.62 98 LYS A O 1
ATOM 790 N N . ASP A 1 99 ? 4.488 -9.995 -1.026 1.00 89.81 99 ASP A N 1
ATOM 791 C CA . ASP A 1 99 ? 5.757 -9.869 -0.315 1.00 89.81 99 ASP A CA 1
ATOM 792 C C . ASP A 1 99 ? 6.853 -9.299 -1.229 1.00 89.81 99 ASP A C 1
ATOM 794 O O . ASP A 1 99 ? 6.978 -9.681 -2.399 1.00 89.81 99 ASP A O 1
ATOM 798 N N . ASN A 1 100 ? 7.594 -8.332 -0.695 1.00 93.06 100 ASN A N 1
ATOM 799 C CA . ASN A 1 100 ? 8.520 -7.510 -1.454 1.00 93.06 100 ASN A CA 1
ATOM 800 C C . ASN A 1 100 ? 9.965 -7.894 -1.105 1.00 93.06 100 ASN A C 1
ATOM 802 O O . ASN A 1 100 ? 10.513 -7.384 -0.121 1.00 93.06 100 ASN A O 1
ATOM 806 N N . PRO A 1 101 ? 10.629 -8.733 -1.924 1.00 94.12 101 PRO A N 1
ATOM 807 C CA . PRO A 1 101 ? 11.972 -9.227 -1.627 1.00 94.12 101 PRO A CA 1
ATOM 808 C C . PRO A 1 101 ? 13.043 -8.127 -1.581 1.00 94.12 101 PRO A C 1
ATOM 810 O O . PRO A 1 101 ? 14.123 -8.357 -1.042 1.00 94.12 101 PRO A O 1
ATOM 813 N N . ILE A 1 102 ? 12.765 -6.923 -2.096 1.00 93.19 102 ILE A N 1
ATOM 814 C CA . ILE A 1 102 ? 13.678 -5.771 -2.010 1.00 93.19 102 ILE A CA 1
ATOM 815 C C . ILE A 1 102 ? 13.898 -5.370 -0.544 1.00 93.19 102 ILE A C 1
ATOM 817 O O . ILE A 1 102 ? 15.006 -4.980 -0.168 1.00 93.19 102 ILE A O 1
ATOM 821 N N . ARG A 1 103 ? 12.876 -5.535 0.309 1.00 90.69 103 ARG A N 1
ATOM 822 C CA . ARG A 1 103 ? 12.948 -5.198 1.738 1.00 90.69 103 ARG A CA 1
ATOM 823 C C . ARG A 1 103 ? 13.989 -6.014 2.494 1.00 90.69 103 ARG A C 1
ATOM 825 O O . ARG A 1 103 ? 14.624 -5.477 3.394 1.00 90.69 103 ARG A O 1
ATOM 832 N N . ASN A 1 104 ? 14.221 -7.260 2.079 1.00 90.75 104 ASN A N 1
ATOM 833 C CA . ASN A 1 104 ? 15.244 -8.127 2.671 1.00 90.75 104 ASN A CA 1
ATOM 834 C C . ASN A 1 104 ? 16.667 -7.580 2.462 1.00 90.75 104 ASN A C 1
ATOM 836 O O . ASN A 1 104 ? 17.590 -7.965 3.173 1.00 90.75 104 ASN A O 1
ATOM 840 N N . HIS A 1 105 ? 16.850 -6.692 1.481 1.00 88.19 105 HIS A N 1
ATOM 841 C CA . HIS A 1 105 ? 18.123 -6.037 1.193 1.00 88.19 105 HIS A CA 1
ATOM 842 C C . HIS A 1 105 ? 18.185 -4.620 1.753 1.00 88.19 105 HIS A C 1
ATOM 844 O O . HIS A 1 105 ? 19.189 -4.228 2.342 1.00 88.19 105 HIS A O 1
ATOM 850 N N . ASN A 1 106 ? 17.127 -3.840 1.542 1.00 90.12 106 ASN A N 1
ATOM 851 C CA . ASN A 1 106 ? 17.008 -2.488 2.061 1.00 90.12 106 ASN A CA 1
ATOM 852 C C . ASN A 1 106 ? 15.516 -2.151 2.252 1.00 90.12 106 ASN A C 1
ATOM 854 O O . ASN A 1 106 ? 14.819 -1.925 1.258 1.00 90.12 106 ASN A O 1
ATOM 858 N N . PRO A 1 107 ? 15.023 -2.078 3.505 1.00 90.31 107 PRO A N 1
ATOM 859 C CA . PRO A 1 107 ? 13.619 -1.787 3.795 1.00 90.31 107 PRO A CA 1
ATOM 860 C C . PRO A 1 107 ? 13.135 -0.473 3.178 1.00 90.31 107 PRO A C 1
ATOM 862 O O . PRO A 1 107 ? 12.107 -0.456 2.506 1.00 90.31 107 PRO A O 1
ATOM 865 N N . LYS A 1 108 ? 13.931 0.600 3.304 1.00 90.69 108 LYS A N 1
ATOM 866 C CA . LYS A 1 108 ? 13.598 1.925 2.756 1.00 90.69 108 LYS A CA 1
ATOM 867 C C . LYS A 1 108 ? 13.501 1.906 1.236 1.00 90.69 108 LYS A C 1
ATOM 869 O O . LYS A 1 108 ? 12.654 2.579 0.660 1.00 90.69 108 LYS A O 1
ATOM 874 N N . LEU A 1 109 ? 14.366 1.131 0.580 1.00 92.88 109 LEU A N 1
ATOM 875 C CA . LEU A 1 109 ? 14.312 0.969 -0.869 1.00 92.88 109 LEU A CA 1
ATOM 876 C C . LEU A 1 109 ? 13.039 0.225 -1.281 1.00 92.88 109 LEU A C 1
ATOM 878 O O . LEU A 1 109 ? 12.351 0.676 -2.190 1.00 92.88 109 LEU A O 1
ATOM 882 N N . GLY A 1 110 ? 12.709 -0.877 -0.601 1.00 92.69 110 GLY A N 1
ATOM 883 C CA . GLY A 1 110 ? 11.480 -1.630 -0.860 1.00 92.69 110 GLY A CA 1
ATOM 884 C C . GLY A 1 110 ? 10.225 -0.768 -0.714 1.00 92.69 110 GLY A C 1
ATOM 885 O O . GLY A 1 110 ? 9.366 -0.793 -1.595 1.00 92.69 110 GLY A O 1
ATOM 886 N N . ASP A 1 111 ? 10.168 0.053 0.336 1.00 91.31 111 ASP A N 1
ATOM 887 C CA . ASP A 1 111 ? 9.071 0.998 0.558 1.00 91.31 111 ASP A CA 1
ATOM 888 C C . ASP A 1 111 ? 9.009 2.073 -0.540 1.00 91.31 111 ASP A C 1
ATOM 890 O O . ASP A 1 111 ? 7.936 2.333 -1.076 1.00 91.31 111 ASP A O 1
ATOM 894 N N . ALA A 1 112 ? 10.150 2.619 -0.977 1.00 93.75 112 ALA A N 1
ATOM 895 C CA . ALA A 1 112 ? 10.187 3.584 -2.079 1.00 93.75 112 ALA A CA 1
ATOM 896 C C . ALA A 1 112 ? 9.683 2.996 -3.413 1.00 93.75 112 ALA A C 1
ATOM 898 O O . ALA A 1 112 ? 9.012 3.682 -4.185 1.00 93.75 112 ALA A O 1
ATOM 899 N N . PHE A 1 113 ? 9.980 1.722 -3.690 1.00 95.44 113 PHE A N 1
ATOM 900 C CA . PHE A 1 113 ? 9.456 1.017 -4.864 1.00 95.44 113 PHE A CA 1
ATOM 901 C C . PHE A 1 113 ? 7.932 0.837 -4.796 1.00 95.44 113 PHE A C 1
ATOM 903 O O . PHE A 1 113 ? 7.242 1.068 -5.791 1.00 95.44 113 PHE A O 1
ATOM 910 N N . GLU A 1 114 ? 7.399 0.453 -3.635 1.00 94.38 114 GLU A N 1
ATOM 911 C CA . GLU A 1 114 ? 5.951 0.339 -3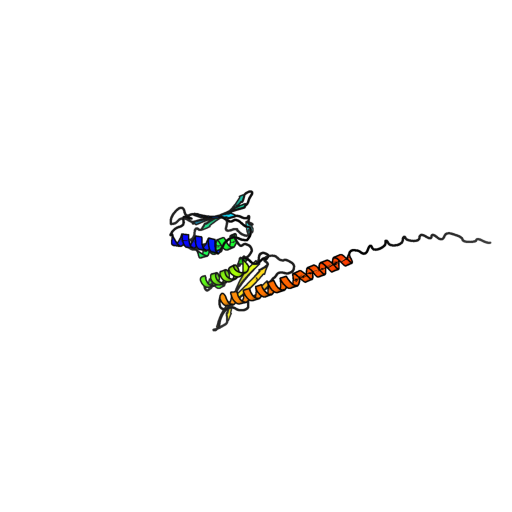.425 1.00 94.38 114 GLU A CA 1
ATOM 912 C C . GLU A 1 114 ? 5.245 1.688 -3.537 1.00 94.38 114 GLU A C 1
ATOM 914 O O . GLU A 1 114 ? 4.206 1.773 -4.188 1.00 94.38 114 GLU A O 1
ATOM 919 N N . ASP A 1 115 ? 5.824 2.743 -2.964 1.00 92.56 115 ASP A N 1
ATOM 920 C CA . ASP A 1 115 ? 5.263 4.094 -2.987 1.00 92.56 115 ASP A CA 1
ATOM 921 C C . ASP A 1 115 ? 5.135 4.635 -4.415 1.00 92.56 115 ASP A C 1
ATOM 923 O O . ASP A 1 115 ? 4.087 5.176 -4.772 1.00 92.56 115 ASP A O 1
ATOM 927 N N . VAL A 1 116 ? 6.146 4.414 -5.264 1.00 94.88 116 VAL A N 1
ATOM 928 C CA . VAL A 1 116 ? 6.091 4.777 -6.690 1.00 94.88 116 VAL A CA 1
ATOM 929 C C . VAL A 1 116 ? 4.953 4.054 -7.405 1.00 94.88 116 VAL A C 1
ATOM 931 O O . VAL A 1 116 ? 4.172 4.677 -8.126 1.00 94.88 116 VAL A O 1
ATOM 934 N N . VAL A 1 117 ? 4.852 2.735 -7.227 1.00 94.19 117 VAL A N 1
ATOM 935 C CA . VAL A 1 117 ? 3.835 1.937 -7.922 1.00 94.19 117 VAL A CA 1
ATOM 936 C C . VAL A 1 117 ? 2.436 2.301 -7.434 1.00 94.19 117 VAL A C 1
ATOM 938 O O . VAL A 1 117 ? 1.538 2.512 -8.247 1.00 94.19 117 VAL A O 1
ATOM 941 N N . TRP A 1 118 ? 2.255 2.424 -6.120 1.00 92.69 118 TRP A N 1
ATOM 942 C CA . TRP A 1 118 ? 0.984 2.808 -5.519 1.00 92.69 118 TRP A CA 1
ATOM 943 C C . TRP A 1 118 ? 0.555 4.207 -5.967 1.00 92.69 118 TRP A C 1
ATOM 945 O O . TRP A 1 118 ? -0.571 4.373 -6.429 1.00 92.69 118 TRP A O 1
ATOM 955 N N . GLY A 1 119 ? 1.455 5.195 -5.919 1.00 91.19 119 GLY A N 1
ATOM 956 C CA . GLY A 1 119 ? 1.147 6.572 -6.307 1.00 91.19 119 GLY A CA 1
ATOM 957 C C . GLY A 1 119 ? 0.706 6.706 -7.767 1.00 91.19 119 GLY A C 1
ATOM 958 O O . GLY A 1 119 ? -0.160 7.526 -8.069 1.00 91.19 119 GLY A O 1
ATOM 959 N N . LEU A 1 120 ? 1.251 5.870 -8.659 1.00 92.38 120 LEU A N 1
ATOM 960 C CA . LEU A 1 120 ? 0.892 5.845 -10.079 1.00 92.38 120 LEU A CA 1
ATOM 961 C C . LEU A 1 120 ? -0.385 5.051 -10.386 1.00 92.38 120 LEU A C 1
ATOM 963 O O . LEU A 1 120 ? -1.020 5.331 -11.400 1.00 92.38 120 LEU A O 1
ATOM 967 N N . LEU A 1 121 ? -0.744 4.060 -9.562 1.00 90.88 121 LEU A N 1
ATOM 968 C CA . LEU A 1 121 ? -1.848 3.132 -9.848 1.00 90.88 121 LEU A CA 1
ATOM 969 C C . LEU A 1 121 ? -3.115 3.382 -9.031 1.00 90.88 121 LEU A C 1
ATOM 971 O O . LEU A 1 121 ? -4.186 3.009 -9.496 1.00 90.88 121 LEU A O 1
ATOM 975 N N . ARG A 1 122 ? -3.027 4.017 -7.854 1.00 87.62 122 ARG A N 1
ATOM 976 C CA . ARG A 1 122 ? -4.169 4.176 -6.932 1.00 87.62 122 ARG A CA 1
ATOM 977 C C . ARG A 1 122 ? -5.394 4.843 -7.567 1.00 87.62 122 ARG A C 1
ATOM 979 O O . ARG A 1 122 ? -6.513 4.455 -7.269 1.00 87.62 122 ARG A O 1
ATOM 986 N N . ASN A 1 123 ? -5.171 5.786 -8.482 1.00 84.44 123 ASN A N 1
ATOM 987 C CA . ASN A 1 123 ? -6.227 6.550 -9.153 1.00 84.44 123 ASN A CA 1
ATOM 988 C C . ASN A 1 123 ? -6.519 6.049 -10.578 1.00 84.44 123 ASN A C 1
ATOM 990 O O . ASN A 1 123 ? -7.243 6.703 -11.325 1.00 84.44 123 ASN A O 1
ATOM 994 N N . GLU A 1 124 ? -5.914 4.937 -11.004 1.00 83.81 124 GLU A N 1
ATOM 995 C CA . GLU A 1 124 ? -6.235 4.364 -12.307 1.00 83.81 124 GLU A CA 1
ATOM 996 C C . GLU A 1 124 ? -7.558 3.603 -12.231 1.00 83.81 124 GLU A C 1
ATOM 998 O O . GLU A 1 124 ? -7.716 2.709 -11.403 1.00 83.81 124 GLU A O 1
ATOM 1003 N N . ASP A 1 125 ? -8.474 3.883 -13.163 1.00 74.88 125 ASP A N 1
ATOM 1004 C CA . ASP A 1 125 ? -9.706 3.104 -13.318 1.00 74.88 125 ASP A CA 1
ATOM 1005 C C . ASP A 1 125 ? -9.377 1.686 -13.829 1.00 74.88 125 ASP A C 1
ATOM 1007 O O . ASP A 1 125 ? -9.111 1.422 -15.021 1.00 74.88 125 ASP A O 1
ATOM 1011 N N . MET A 1 126 ? -9.252 0.775 -12.865 1.00 75.12 126 MET A N 1
ATOM 1012 C CA . MET A 1 126 ? -8.734 -0.574 -13.019 1.00 75.12 126 MET A CA 1
ATOM 1013 C C . MET A 1 126 ? -9.440 -1.526 -12.059 1.00 75.12 126 MET A C 1
ATOM 1015 O O . MET A 1 126 ? -9.684 -1.199 -10.903 1.00 75.12 126 MET A O 1
ATOM 1019 N N . ASN A 1 127 ? -9.703 -2.756 -12.520 1.00 80.06 127 ASN A N 1
ATOM 1020 C CA . ASN A 1 127 ? -10.025 -3.841 -11.590 1.00 80.06 127 ASN A CA 1
ATOM 1021 C C . ASN A 1 127 ? -8.866 -4.008 -10.592 1.00 80.06 127 ASN A C 1
ATOM 1023 O O . ASN A 1 127 ? -7.729 -3.709 -10.973 1.00 80.06 127 ASN A O 1
ATOM 1027 N N . PRO A 1 128 ? -9.119 -4.562 -9.392 1.00 84.44 128 PRO A N 1
ATOM 1028 C CA . PRO A 1 128 ? -8.069 -4.830 -8.423 1.00 84.44 128 PRO A CA 1
ATOM 1029 C C . PRO A 1 128 ? -6.862 -5.513 -9.066 1.00 84.44 128 PRO A C 1
ATOM 1031 O O . PRO A 1 128 ? -7.003 -6.486 -9.819 1.00 84.44 128 PRO A O 1
ATOM 1034 N N . ILE A 1 129 ? -5.684 -4.960 -8.809 1.00 88.19 129 ILE A N 1
ATOM 1035 C CA . ILE A 1 129 ? -4.404 -5.412 -9.334 1.00 88.19 129 ILE A CA 1
ATOM 1036 C C . ILE A 1 129 ? -3.542 -5.987 -8.224 1.00 88.19 129 ILE A C 1
ATOM 1038 O O . ILE A 1 129 ? -3.593 -5.580 -7.066 1.00 88.19 129 ILE A O 1
ATOM 1042 N N . GLN A 1 130 ? -2.686 -6.906 -8.629 1.00 90.31 130 GLN A N 1
ATOM 1043 C CA . GLN A 1 130 ? -1.658 -7.495 -7.819 1.00 90.31 130 GLN A CA 1
ATOM 1044 C C . GLN A 1 130 ? -0.289 -7.042 -8.322 1.00 90.31 130 GLN A C 1
ATOM 1046 O O . GLN A 1 130 ? 0.025 -7.156 -9.510 1.00 90.31 130 GLN A O 1
ATOM 1051 N N . VAL A 1 131 ? 0.536 -6.560 -7.399 1.00 93.38 131 VAL A N 1
ATOM 1052 C CA . VAL A 1 131 ? 1.900 -6.103 -7.651 1.00 93.38 131 VAL A CA 1
ATOM 1053 C C . VAL A 1 131 ? 2.884 -7.068 -7.000 1.00 93.38 131 VAL A C 1
ATOM 1055 O O . VAL A 1 131 ? 2.743 -7.437 -5.832 1.00 93.38 131 VAL A O 1
ATOM 1058 N N . ARG A 1 132 ? 3.891 -7.491 -7.765 1.00 95.38 132 ARG A N 1
ATOM 1059 C CA . ARG A 1 132 ? 4.981 -8.358 -7.306 1.00 95.38 132 ARG A CA 1
ATOM 1060 C C . ARG A 1 132 ? 6.321 -7.745 -7.681 1.00 95.38 132 ARG A C 1
ATOM 1062 O O . ARG A 1 132 ? 6.494 -7.297 -8.813 1.00 95.38 132 ARG A O 1
ATOM 1069 N N . PHE A 1 133 ? 7.274 -7.808 -6.760 1.00 96.44 133 PHE A N 1
ATOM 1070 C CA . PHE A 1 133 ? 8.656 -7.419 -7.016 1.00 96.44 133 PHE A CA 1
ATOM 1071 C C . PHE A 1 133 ? 9.562 -8.643 -7.090 1.00 96.44 133 PHE A C 1
ATOM 1073 O O . PHE A 1 133 ? 9.334 -9.646 -6.416 1.00 96.44 133 PHE A O 1
ATOM 1080 N N . GLY A 1 134 ? 10.604 -8.548 -7.908 1.00 94.75 134 GLY A N 1
ATOM 1081 C CA . GLY A 1 134 ? 11.689 -9.518 -7.978 1.00 94.75 134 GLY A CA 1
ATOM 1082 C C . GLY A 1 134 ? 13.039 -8.824 -7.855 1.00 94.75 134 GLY A C 1
ATOM 1083 O O . GLY A 1 134 ? 13.194 -7.673 -8.266 1.00 94.75 134 GLY A O 1
ATOM 1084 N N . VAL A 1 135 ? 14.015 -9.537 -7.296 1.00 93.94 135 VAL A N 1
ATOM 1085 C CA . VAL A 1 135 ? 15.406 -9.087 -7.179 1.00 93.94 135 VAL A CA 1
ATOM 1086 C C . VAL A 1 135 ? 16.265 -9.966 -8.076 1.00 93.94 135 VAL A C 1
ATOM 1088 O O . VAL A 1 135 ? 16.217 -11.191 -7.978 1.00 93.94 135 VAL A O 1
ATOM 1091 N N . TRP A 1 136 ? 17.066 -9.340 -8.931 1.00 90.88 136 TRP A N 1
ATOM 1092 C CA . TRP A 1 136 ? 18.028 -10.004 -9.798 1.00 90.88 136 TRP A CA 1
ATOM 1093 C C . TRP A 1 136 ? 19.442 -9.567 -9.424 1.00 90.88 136 TRP A C 1
ATOM 1095 O O . TRP A 1 136 ? 19.730 -8.372 -9.323 1.00 90.88 136 TRP A O 1
ATOM 1105 N N . ARG A 1 137 ? 20.333 -10.536 -9.207 1.00 84.06 137 ARG A N 1
ATOM 1106 C CA . ARG A 1 137 ? 21.751 -10.272 -8.943 1.00 84.06 137 ARG A CA 1
ATOM 1107 C C . ARG A 1 137 ? 22.522 -10.466 -10.235 1.00 84.06 137 ARG A C 1
ATOM 1109 O O . ARG A 1 137 ? 22.610 -11.586 -10.728 1.00 84.06 137 ARG A O 1
ATOM 1116 N N . GLU A 1 138 ? 23.072 -9.389 -10.775 1.00 73.75 138 GLU A N 1
ATOM 1117 C CA . GLU A 1 138 ? 23.860 -9.443 -12.002 1.00 73.75 138 GLU A CA 1
ATOM 1118 C C . GLU A 1 138 ? 25.329 -9.175 -11.668 1.00 73.75 138 GLU A C 1
ATOM 1120 O O . GLU A 1 138 ? 25.782 -8.037 -11.685 1.00 73.75 138 GLU A O 1
ATOM 1125 N N . GLY A 1 139 ? 26.056 -10.234 -11.294 1.00 67.25 139 GLY A N 1
ATOM 1126 C CA . GLY A 1 139 ? 27.512 -10.209 -11.104 1.00 67.25 139 GLY A CA 1
ATOM 1127 C C . GLY A 1 139 ? 28.050 -8.957 -10.374 1.00 67.25 139 GLY A C 1
ATOM 1128 O O . GLY A 1 139 ? 27.487 -8.564 -9.350 1.00 67.25 139 GLY A O 1
ATOM 1129 N N . PRO A 1 140 ? 29.137 -8.328 -10.862 1.00 68.56 140 PRO A N 1
ATOM 1130 C CA . PRO A 1 140 ? 29.690 -7.103 -10.276 1.00 68.56 140 PRO A CA 1
ATOM 1131 C C . PRO A 1 140 ? 28.847 -5.838 -10.548 1.00 68.56 140 PRO A C 1
ATOM 1133 O O . PRO A 1 140 ? 29.106 -4.804 -9.938 1.00 68.56 140 PRO A O 1
ATOM 1136 N N . ASP A 1 141 ? 27.834 -5.905 -11.421 1.00 65.31 141 ASP A N 1
ATOM 1137 C CA . ASP A 1 141 ? 27.070 -4.750 -11.930 1.00 65.31 141 ASP A CA 1
ATOM 1138 C C . ASP A 1 141 ? 25.935 -4.270 -11.005 1.00 65.31 141 ASP A C 1
ATOM 1140 O O . ASP A 1 141 ? 25.251 -3.275 -11.298 1.00 65.31 141 ASP A O 1
ATOM 1144 N N . GLY A 1 142 ? 25.764 -4.943 -9.864 1.00 79.00 142 GLY A N 1
ATOM 1145 C CA . GLY A 1 142 ? 24.853 -4.565 -8.788 1.00 79.00 142 GLY A CA 1
ATOM 1146 C C . GLY A 1 142 ? 23.493 -5.267 -8.831 1.00 79.00 142 GLY A C 1
ATOM 1147 O O . GLY A 1 142 ? 23.215 -6.134 -9.660 1.00 79.00 142 GLY A O 1
ATOM 1148 N N . MET A 1 143 ? 22.630 -4.911 -7.876 1.00 88.44 143 MET A N 1
ATOM 1149 C CA . MET A 1 143 ? 21.259 -5.425 -7.818 1.00 88.44 143 MET A CA 1
ATOM 1150 C C . MET A 1 143 ? 20.373 -4.704 -8.833 1.00 88.44 143 MET A C 1
ATOM 1152 O O . MET A 1 143 ? 20.393 -3.476 -8.931 1.00 88.44 143 MET A O 1
ATOM 1156 N N . LYS A 1 144 ? 19.562 -5.480 -9.549 1.00 92.88 144 LYS A N 1
ATOM 1157 C CA . LYS A 1 144 ? 18.478 -4.982 -10.392 1.00 92.88 144 LYS A CA 1
ATOM 1158 C C . LYS A 1 144 ? 17.149 -5.522 -9.887 1.00 92.88 144 LYS A C 1
ATOM 1160 O O . LYS A 1 144 ? 17.086 -6.564 -9.236 1.00 92.88 144 LYS A O 1
ATOM 1165 N N . PHE A 1 145 ? 16.083 -4.810 -10.200 1.00 94.50 145 PHE A N 1
ATOM 1166 C CA . PHE A 1 145 ? 14.745 -5.105 -9.719 1.00 94.50 145 PHE A CA 1
ATOM 1167 C C . PHE A 1 145 ? 13.791 -5.246 -10.895 1.00 94.50 145 PHE A C 1
ATOM 1169 O O . PHE A 1 145 ? 13.993 -4.650 -11.951 1.00 94.50 145 PHE A O 1
ATOM 1176 N N . VAL A 1 146 ? 12.745 -6.038 -10.709 1.00 95.19 146 VAL A N 1
ATOM 1177 C CA . VAL A 1 146 ? 11.646 -6.171 -11.667 1.00 95.19 146 VAL A CA 1
ATOM 1178 C C . VAL A 1 146 ? 10.326 -5.992 -10.933 1.00 95.19 146 VAL A C 1
ATOM 1180 O O . VAL A 1 146 ? 10.182 -6.428 -9.791 1.00 95.19 146 VAL A O 1
ATOM 1183 N N . CYS A 1 147 ? 9.365 -5.353 -11.587 1.00 96.62 147 CYS A N 1
ATOM 1184 C CA . CYS A 1 147 ? 8.007 -5.181 -11.102 1.00 96.62 147 CYS A CA 1
ATOM 1185 C C . CYS A 1 147 ? 7.037 -5.839 -12.082 1.00 96.62 147 CYS A C 1
ATOM 1187 O O . CYS A 1 147 ? 7.088 -5.586 -13.287 1.00 96.62 147 CYS A O 1
ATOM 1189 N N . LYS A 1 148 ? 6.145 -6.675 -11.557 1.00 95.44 148 LYS A N 1
ATOM 1190 C CA . LYS A 1 148 ? 5.024 -7.250 -12.295 1.00 95.44 148 LYS A CA 1
ATOM 1191 C C . LYS A 1 148 ? 3.727 -6.684 -11.740 1.00 95.44 148 LYS A C 1
ATOM 1193 O O . LYS A 1 148 ? 3.505 -6.733 -10.532 1.00 95.44 148 LYS A O 1
ATOM 1198 N N . VAL A 1 149 ? 2.860 -6.226 -12.635 1.00 93.06 149 VAL A N 1
ATOM 1199 C CA . VAL A 1 149 ? 1.494 -5.799 -12.327 1.00 93.06 149 VAL A CA 1
ATOM 1200 C C . VAL A 1 149 ? 0.527 -6.653 -13.139 1.00 93.06 149 VAL A C 1
ATOM 1202 O O . VAL A 1 149 ? 0.672 -6.776 -14.354 1.00 93.06 149 VAL A O 1
ATOM 1205 N N . GLU A 1 150 ? -0.451 -7.261 -12.480 1.00 90.38 150 GLU A N 1
ATOM 1206 C CA . GLU A 1 150 ? -1.480 -8.092 -13.114 1.00 90.38 150 GLU A CA 1
ATOM 1207 C C . GLU A 1 150 ? -2.839 -7.874 -12.447 1.00 90.38 150 GLU A C 1
ATOM 1209 O O . GLU A 1 150 ? -2.886 -7.450 -11.299 1.00 90.38 150 GLU A O 1
ATOM 1214 N N . TYR A 1 151 ? -3.955 -8.142 -13.129 1.00 86.56 151 TYR A N 1
ATOM 1215 C CA . TYR A 1 151 ? -5.251 -8.159 -12.442 1.00 86.56 151 TYR A CA 1
ATOM 1216 C C . TYR A 1 151 ? -5.313 -9.307 -11.431 1.00 86.56 151 TYR A C 1
ATOM 1218 O O . TYR A 1 151 ? -4.873 -10.417 -11.717 1.00 86.56 151 TYR A O 1
ATOM 1226 N N . ALA A 1 152 ? -5.915 -9.047 -10.271 1.00 78.88 152 ALA A N 1
ATOM 1227 C CA . ALA A 1 152 ? -6.151 -10.058 -9.243 1.00 78.88 152 ALA A CA 1
ATOM 1228 C C . ALA A 1 152 ? -7.225 -11.083 -9.661 1.00 78.88 152 ALA A C 1
ATOM 1230 O O . ALA A 1 152 ? -7.278 -12.178 -9.112 1.00 78.88 152 ALA A O 1
ATOM 1231 N N . SER A 1 153 ? -8.077 -10.739 -10.638 1.00 72.88 153 SER A N 1
ATOM 1232 C CA . SER A 1 153 ? -9.143 -11.613 -11.143 1.00 72.88 153 SER A CA 1
ATOM 1233 C C . SER A 1 153 ? -8.823 -12.208 -12.512 1.00 72.88 153 SER A C 1
ATOM 1235 O O . SER A 1 153 ? -8.298 -11.531 -13.399 1.00 72.88 153 SER A O 1
ATOM 1237 N N . ASP A 1 154 ? -9.233 -13.461 -12.704 1.00 58.47 154 ASP A N 1
ATOM 1238 C CA . ASP A 1 154 ? -9.065 -14.227 -13.941 1.00 58.47 154 ASP A CA 1
ATOM 1239 C C . ASP A 1 154 ? -10.149 -13.870 -14.978 1.00 58.47 154 ASP A C 1
ATOM 1241 O O . ASP A 1 154 ? -10.990 -14.674 -15.389 1.00 58.47 154 ASP A O 1
ATOM 1245 N N . ARG A 1 155 ? -10.220 -12.585 -15.347 1.00 58.84 155 ARG A N 1
ATOM 1246 C CA . ARG A 1 155 ? -11.105 -12.133 -16.430 1.00 58.84 155 ARG A CA 1
ATOM 1247 C C . ARG A 1 155 ? -10.438 -12.397 -17.776 1.00 58.84 155 ARG A C 1
ATOM 1249 O O . ARG A 1 155 ? -9.240 -12.209 -17.923 1.00 58.84 155 ARG A O 1
ATOM 1256 N N . ARG A 1 156 ? -11.256 -12.733 -18.783 1.00 57.03 156 ARG A N 1
ATOM 1257 C CA . ARG A 1 156 ? -10.889 -13.241 -20.128 1.00 57.03 156 ARG A CA 1
ATOM 1258 C C . ARG A 1 156 ? -9.800 -12.480 -20.913 1.00 57.03 156 ARG A C 1
ATOM 1260 O O . ARG A 1 156 ? -9.345 -13.004 -21.923 1.00 57.03 156 ARG A O 1
ATOM 1267 N N . VAL A 1 157 ? -9.382 -11.284 -20.493 1.00 58.47 157 VAL A N 1
ATOM 1268 C CA . VAL A 1 157 ? -8.169 -10.613 -20.994 1.00 58.47 157 VAL A CA 1
ATOM 1269 C C . VAL A 1 157 ? -7.483 -9.895 -19.823 1.00 58.47 157 VAL A C 1
ATOM 1271 O O . VAL A 1 157 ? -7.761 -8.714 -19.585 1.00 58.47 157 VAL A O 1
ATOM 1274 N N . PRO A 1 158 ? -6.621 -10.575 -19.047 1.00 71.06 158 PRO A N 1
ATOM 1275 C CA . PRO A 1 158 ? -5.955 -9.932 -17.933 1.00 71.06 158 PRO A CA 1
ATOM 1276 C C . PRO A 1 158 ? -4.903 -8.961 -18.476 1.00 71.06 158 PRO A C 1
ATOM 1278 O O . PRO A 1 158 ? -4.026 -9.341 -19.252 1.00 71.06 158 PRO A O 1
ATOM 1281 N N . TRP A 1 159 ? -4.988 -7.680 -18.105 1.00 74.81 159 TRP A N 1
ATOM 1282 C CA . TRP A 1 159 ? -3.869 -6.778 -18.347 1.00 74.81 159 TRP A CA 1
ATOM 1283 C C . TRP A 1 159 ? -2.728 -7.211 -17.431 1.00 74.81 159 TRP A C 1
ATOM 1285 O O . TRP A 1 159 ? -2.863 -7.182 -16.209 1.00 74.81 159 TRP A O 1
ATOM 1295 N N . SER A 1 160 ? -1.622 -7.628 -18.036 1.00 87.25 160 SER A N 1
ATOM 1296 C CA . SER A 1 160 ? -0.370 -7.901 -17.345 1.00 87.25 160 SER A CA 1
ATOM 1297 C C . SER A 1 160 ? 0.718 -7.001 -17.902 1.00 87.25 160 SER A C 1
ATOM 1299 O O . SER A 1 160 ? 0.833 -6.835 -19.121 1.00 87.25 160 SER A O 1
ATOM 1301 N N . TRP A 1 161 ? 1.551 -6.472 -17.022 1.00 92.62 161 TRP A N 1
ATOM 1302 C CA . TRP A 1 161 ? 2.715 -5.688 -17.381 1.00 92.62 161 TRP A CA 1
ATOM 1303 C C . TRP A 1 161 ? 3.916 -6.112 -16.539 1.00 92.62 161 TRP A C 1
ATOM 1305 O O . TRP A 1 161 ? 3.783 -6.436 -15.360 1.00 92.62 161 TRP A O 1
ATOM 1315 N N . TRP A 1 162 ? 5.081 -6.104 -17.176 1.00 94.06 162 TRP A N 1
ATOM 1316 C CA . TRP A 1 162 ? 6.373 -6.336 -16.552 1.00 94.06 162 TRP A CA 1
ATOM 1317 C C . TRP A 1 162 ? 7.265 -5.142 -16.858 1.00 94.06 162 TRP A C 1
ATOM 1319 O O . TRP A 1 162 ? 7.330 -4.704 -18.012 1.00 94.06 162 TRP A O 1
ATOM 1329 N N . SER A 1 163 ? 7.950 -4.636 -15.840 1.00 94.44 163 SER A N 1
ATOM 1330 C CA . SER A 1 163 ? 9.058 -3.713 -16.046 1.00 94.44 163 SER A CA 1
ATOM 1331 C C . SER A 1 163 ? 10.233 -4.444 -16.702 1.00 94.44 163 SER A C 1
ATOM 1333 O O . SER A 1 163 ? 10.367 -5.668 -16.602 1.00 94.44 163 SER A O 1
ATOM 1335 N N . SER A 1 164 ? 11.124 -3.692 -17.335 1.00 92.94 164 SER A N 1
ATOM 1336 C CA . SER A 1 164 ? 12.488 -4.153 -17.549 1.00 92.94 164 SER A CA 1
ATOM 1337 C C . SER A 1 164 ? 13.243 -4.213 -16.210 1.00 92.94 164 SER A C 1
ATOM 1339 O O . SER A 1 164 ? 12.693 -3.919 -15.140 1.00 92.94 164 SER A O 1
ATOM 1341 N N . LEU A 1 165 ? 14.506 -4.640 -16.255 1.00 93.81 165 LEU A N 1
ATOM 1342 C CA . LEU A 1 165 ? 15.368 -4.636 -15.081 1.00 93.81 165 LEU A CA 1
ATOM 1343 C C . LEU A 1 165 ? 15.781 -3.199 -14.733 1.00 93.81 165 LEU A C 1
ATOM 1345 O O . LEU A 1 165 ? 16.621 -2.600 -15.406 1.00 93.81 165 LEU A O 1
ATOM 1349 N N . VAL A 1 166 ? 15.215 -2.674 -13.651 1.00 94.38 166 VAL A N 1
ATOM 1350 C CA . VAL A 1 166 ? 15.422 -1.305 -13.163 1.00 94.38 166 VAL A CA 1
ATOM 1351 C C . VAL A 1 166 ? 16.405 -1.272 -11.992 1.00 94.38 166 VAL A C 1
ATOM 1353 O O . VAL A 1 166 ? 16.533 -2.253 -11.258 1.00 94.38 166 VAL A O 1
ATOM 1356 N N . ARG A 1 167 ? 17.116 -0.154 -11.793 1.00 91.94 167 ARG A N 1
ATOM 1357 C CA . ARG A 1 167 ? 18.099 -0.018 -10.697 1.00 91.94 167 ARG A CA 1
ATOM 1358 C C . ARG A 1 167 ? 17.554 0.767 -9.509 1.00 91.94 167 ARG A C 1
ATOM 1360 O O . ARG A 1 167 ? 17.992 0.558 -8.382 1.00 91.94 167 ARG A O 1
ATOM 1367 N N . ASN A 1 168 ? 16.621 1.680 -9.754 1.00 93.88 168 ASN A N 1
ATOM 1368 C CA . ASN A 1 168 ? 16.079 2.572 -8.737 1.00 93.88 168 ASN A CA 1
ATOM 1369 C C . ASN A 1 168 ? 14.563 2.808 -8.940 1.00 93.88 168 ASN A C 1
ATOM 1371 O O . ASN A 1 168 ? 14.028 2.492 -10.007 1.00 93.88 168 ASN A O 1
ATOM 1375 N N . PRO A 1 169 ? 13.857 3.367 -7.938 1.00 96.25 169 PRO A N 1
ATOM 1376 C CA . PRO A 1 169 ? 12.419 3.624 -8.037 1.00 96.25 169 PRO A CA 1
ATOM 1377 C C . PRO A 1 169 ? 12.028 4.590 -9.167 1.00 96.25 169 PRO A C 1
ATOM 1379 O O . PRO A 1 169 ? 10.953 4.448 -9.746 1.00 96.25 169 PRO A O 1
ATOM 1382 N N . GLN A 1 170 ? 12.893 5.545 -9.525 1.00 96.12 170 GLN A N 1
ATOM 1383 C CA . GLN A 1 170 ? 12.617 6.509 -10.594 1.00 96.12 170 GLN A CA 1
ATOM 1384 C C . GLN A 1 170 ? 12.602 5.842 -11.976 1.00 96.12 170 GLN A C 1
ATOM 1386 O O . GLN A 1 170 ? 11.740 6.150 -12.801 1.00 96.12 170 GLN A O 1
ATOM 1391 N N . ASP A 1 171 ? 13.509 4.895 -12.223 1.00 95.50 171 ASP A N 1
ATOM 1392 C CA . ASP A 1 171 ? 13.504 4.086 -13.444 1.00 95.50 171 ASP A CA 1
ATOM 1393 C C . ASP A 1 171 ? 12.163 3.353 -13.579 1.00 95.50 171 ASP A C 1
ATOM 1395 O O . ASP A 1 171 ? 11.528 3.403 -14.636 1.00 95.50 171 ASP A O 1
ATOM 1399 N N . LEU A 1 172 ? 11.690 2.744 -12.483 1.00 96.75 172 LEU A N 1
ATOM 1400 C CA . LEU A 1 172 ? 10.397 2.066 -12.459 1.00 96.75 172 LEU A CA 1
ATOM 1401 C C . LEU A 1 172 ? 9.241 3.030 -12.733 1.00 96.75 172 LEU A C 1
ATOM 1403 O O . LEU A 1 172 ? 8.359 2.708 -13.531 1.00 96.75 172 LEU A O 1
ATOM 1407 N N . ALA A 1 173 ? 9.255 4.214 -12.114 1.00 96.44 173 ALA A N 1
ATOM 1408 C CA . ALA A 1 173 ? 8.242 5.243 -12.334 1.00 96.44 173 ALA A CA 1
ATOM 1409 C C . ALA A 1 173 ? 8.138 5.608 -13.823 1.00 96.44 173 ALA A C 1
ATOM 1411 O O . ALA A 1 173 ? 7.041 5.672 -14.387 1.00 96.44 173 ALA A O 1
ATOM 1412 N N . ASN A 1 174 ? 9.286 5.787 -14.482 1.00 96.25 174 ASN A N 1
ATOM 1413 C CA . ASN A 1 174 ? 9.363 6.132 -15.899 1.00 96.25 174 ASN A CA 1
ATOM 1414 C C . ASN A 1 174 ? 8.821 5.007 -16.795 1.00 96.25 174 ASN A C 1
ATOM 1416 O O . ASN A 1 174 ? 8.148 5.265 -17.798 1.00 96.25 174 ASN A O 1
ATOM 1420 N N . GLU A 1 175 ? 9.111 3.747 -16.473 1.00 95.94 175 GLU A N 1
ATOM 1421 C CA . GLU A 1 175 ? 8.578 2.611 -17.225 1.00 95.94 175 GLU A CA 1
ATOM 1422 C C . GLU A 1 175 ? 7.076 2.425 -17.040 1.00 95.94 175 GLU A C 1
ATOM 1424 O O . GLU A 1 175 ? 6.351 2.296 -18.031 1.00 95.94 175 GLU A O 1
ATOM 1429 N N . LEU A 1 176 ? 6.599 2.476 -15.797 1.00 94.69 176 LEU A N 1
ATOM 1430 C CA . LEU A 1 176 ? 5.185 2.314 -15.486 1.00 94.69 176 LEU A CA 1
ATOM 1431 C C . LEU A 1 176 ? 4.354 3.448 -16.098 1.00 94.69 176 LEU A C 1
ATOM 1433 O O . LEU A 1 176 ? 3.328 3.191 -16.725 1.00 94.69 176 LEU A O 1
ATOM 1437 N N . THR A 1 177 ? 4.843 4.689 -16.042 1.00 94.38 177 THR A N 1
ATOM 1438 C CA . THR A 1 177 ? 4.196 5.837 -16.700 1.00 94.38 177 THR A CA 1
ATOM 1439 C C . THR A 1 177 ? 4.055 5.618 -18.209 1.00 94.38 177 THR A C 1
ATOM 1441 O O . THR A 1 177 ? 2.984 5.842 -18.782 1.00 94.38 177 THR A O 1
ATOM 1444 N N . ARG A 1 178 ? 5.106 5.120 -18.878 1.00 93.25 178 ARG A N 1
ATOM 1445 C CA . ARG A 1 178 ? 5.061 4.799 -20.317 1.00 93.25 178 ARG A CA 1
ATOM 1446 C C . ARG A 1 178 ? 4.080 3.665 -20.624 1.00 93.25 178 ARG A C 1
ATOM 1448 O O . ARG A 1 178 ? 3.350 3.733 -21.623 1.00 93.25 178 ARG A O 1
ATOM 1455 N N . ALA A 1 179 ? 4.027 2.648 -19.769 1.00 91.31 179 ALA A N 1
ATOM 1456 C CA . ALA A 1 179 ? 3.099 1.531 -19.901 1.00 91.31 179 ALA A CA 1
ATOM 1457 C C . ALA A 1 179 ? 1.636 1.977 -19.744 1.00 91.31 179 ALA A C 1
ATOM 1459 O O . ALA A 1 179 ? 0.797 1.633 -20.585 1.00 91.31 179 ALA A O 1
ATOM 1460 N N . LEU A 1 180 ? 1.343 2.805 -18.736 1.00 90.88 180 LEU A N 1
ATOM 1461 C CA . LEU A 1 180 ? 0.019 3.381 -18.496 1.00 90.88 180 LEU A CA 1
ATOM 1462 C C . LEU A 1 180 ? -0.414 4.295 -19.644 1.00 90.88 180 LEU A C 1
ATOM 1464 O O . LEU A 1 180 ? -1.518 4.138 -20.166 1.00 90.88 180 LEU A O 1
ATOM 1468 N N . ALA A 1 181 ? 0.467 5.169 -20.136 1.00 89.94 181 ALA A N 1
ATOM 1469 C CA . ALA A 1 181 ? 0.177 5.997 -21.308 1.00 89.94 181 ALA A CA 1
ATOM 1470 C C . ALA A 1 181 ? -0.177 5.141 -22.540 1.00 89.94 181 ALA A C 1
ATOM 1472 O O . ALA A 1 181 ? -1.135 5.429 -23.262 1.00 89.94 181 ALA A O 1
ATOM 1473 N N . SER A 1 182 ? 0.552 4.044 -22.757 1.00 87.12 182 SER A N 1
ATOM 1474 C CA . SER A 1 182 ? 0.289 3.101 -23.853 1.00 87.12 182 SER A CA 1
ATOM 1475 C C . SER A 1 182 ? -1.019 2.320 -23.664 1.00 87.12 182 SER A C 1
ATOM 1477 O O . SER A 1 182 ? -1.698 1.996 -24.642 1.00 87.12 182 SER A O 1
ATOM 1479 N N . ARG A 1 183 ? -1.406 2.011 -22.420 1.00 85.38 183 ARG A N 1
ATOM 1480 C CA . ARG A 1 183 ? -2.707 1.407 -22.084 1.00 85.38 183 ARG A CA 1
ATOM 1481 C C . ARG A 1 183 ? -3.853 2.377 -22.371 1.00 85.38 183 ARG A C 1
ATOM 1483 O O . ARG A 1 183 ? -4.763 2.012 -23.111 1.00 85.38 183 ARG A O 1
ATOM 1490 N N . ARG A 1 184 ? -3.776 3.609 -21.859 1.00 85.81 184 ARG A N 1
ATOM 1491 C CA . ARG A 1 184 ? -4.802 4.647 -22.057 1.00 85.81 184 ARG A CA 1
ATOM 1492 C C . ARG A 1 184 ? -5.034 4.917 -23.549 1.00 85.81 184 ARG A C 1
ATOM 1494 O O . ARG A 1 184 ? -6.173 4.914 -24.004 1.00 85.81 184 ARG A O 1
ATOM 1501 N N . LYS A 1 185 ? -3.962 5.010 -24.352 1.00 82.75 185 LYS A N 1
ATOM 1502 C CA . LYS A 1 185 ? -4.060 5.119 -25.824 1.00 82.75 185 LYS A CA 1
ATOM 1503 C C . LYS A 1 185 ? -4.819 3.946 -26.456 1.00 82.75 185 LYS A C 1
ATOM 1505 O O . LYS A 1 185 ? -5.683 4.165 -27.299 1.00 82.75 185 LYS A O 1
ATOM 1510 N N . ARG A 1 186 ? -4.541 2.703 -26.041 1.00 74.88 186 ARG A N 1
ATOM 1511 C CA . ARG A 1 186 ? -5.254 1.514 -26.545 1.00 74.88 186 ARG A CA 1
ATOM 1512 C C . ARG A 1 186 ? -6.732 1.511 -26.154 1.00 74.88 186 ARG A C 1
ATOM 1514 O O . ARG A 1 186 ? -7.563 1.171 -26.988 1.00 74.88 186 ARG A O 1
ATOM 1521 N N . GLN A 1 187 ? -7.078 1.940 -24.942 1.00 66.88 187 GLN A 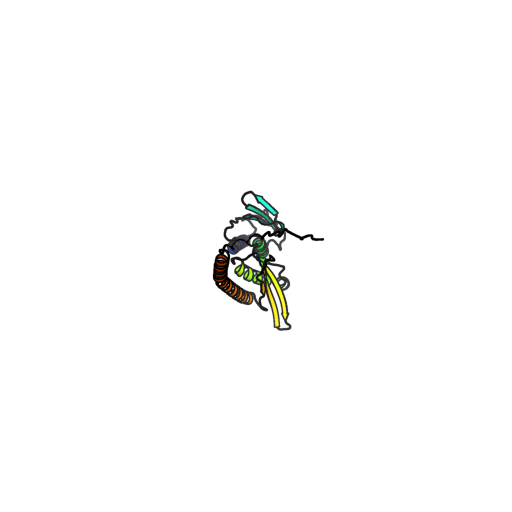N 1
ATOM 1522 C CA . GLN A 1 187 ? -8.479 2.057 -24.518 1.00 66.88 187 GLN A CA 1
ATOM 1523 C C . GLN A 1 187 ? -9.256 3.079 -25.356 1.00 66.88 187 GLN A C 1
ATOM 1525 O O . GLN A 1 187 ? -10.365 2.785 -25.801 1.00 66.88 187 GLN A O 1
ATOM 1530 N N . VAL A 1 188 ? -8.644 4.228 -25.661 1.00 61.28 188 VAL A N 1
ATOM 1531 C CA . VAL A 1 188 ? -9.243 5.254 -26.532 1.00 61.28 188 VAL A CA 1
ATOM 1532 C C . VAL A 1 188 ? -9.453 4.744 -27.963 1.00 61.28 188 VAL A C 1
ATOM 1534 O O . VAL A 1 188 ? -10.426 5.130 -28.597 1.00 61.28 188 VAL A O 1
ATOM 1537 N N . VAL A 1 189 ? -8.601 3.846 -28.471 1.00 56.56 189 VAL A N 1
ATOM 1538 C CA . VAL A 1 189 ? -8.739 3.249 -29.818 1.00 56.56 189 VAL A CA 1
ATOM 1539 C C . VAL A 1 189 ? -9.756 2.091 -29.851 1.00 56.56 189 VAL A C 1
ATOM 1541 O O . VAL A 1 189 ? -10.438 1.878 -30.857 1.00 56.56 189 VAL A O 1
ATOM 1544 N N . VAL A 1 190 ? -9.924 1.353 -28.749 1.00 52.62 190 VAL A N 1
ATOM 1545 C CA . VAL A 1 190 ? -10.892 0.242 -28.652 1.00 52.62 190 VAL A CA 1
ATOM 1546 C C . VAL A 1 190 ? -12.333 0.737 -28.422 1.00 52.62 190 VAL A C 1
ATOM 1548 O O . VAL A 1 190 ? -13.277 0.169 -28.975 1.00 52.62 190 VAL A O 1
ATOM 1551 N N . ALA A 1 191 ? -12.531 1.840 -27.695 1.00 45.75 191 ALA A N 1
ATOM 1552 C CA . ALA A 1 191 ? -13.855 2.440 -27.479 1.00 45.75 191 ALA A CA 1
ATOM 1553 C C . ALA A 1 191 ? -14.647 2.773 -28.779 1.00 45.75 191 ALA A C 1
ATOM 1555 O O . ALA A 1 191 ? -15.841 2.456 -28.848 1.00 45.75 191 ALA A O 1
ATOM 1556 N N . PRO A 1 192 ? -14.044 3.341 -29.846 1.00 46.16 192 PRO A N 1
ATOM 1557 C CA . PRO A 1 192 ? -14.735 3.563 -31.117 1.00 46.16 192 PRO A CA 1
ATOM 1558 C C . PRO A 1 192 ? -14.961 2.279 -31.933 1.00 46.16 192 PRO A C 1
ATOM 1560 O O . PRO A 1 192 ? -15.961 2.188 -32.649 1.00 46.16 192 PRO A O 1
ATOM 1563 N N . SER A 1 193 ? -14.100 1.260 -31.817 1.00 49.41 193 SER A N 1
ATOM 1564 C CA . SER A 1 193 ? -14.234 0.019 -32.600 1.00 49.41 193 SER A CA 1
ATOM 1565 C C . SER A 1 193 ? -15.321 -0.923 -32.065 1.00 49.41 193 SER A C 1
ATOM 1567 O O . SER A 1 193 ? -16.040 -1.526 -32.866 1.00 49.41 193 SER A O 1
ATOM 1569 N N . LEU A 1 194 ? -15.557 -0.970 -30.748 1.00 48.81 194 LEU A N 1
ATOM 1570 C CA . LEU A 1 194 ? -16.689 -1.715 -30.171 1.00 48.81 194 LEU A CA 1
ATOM 1571 C C . LEU A 1 194 ? -18.045 -1.051 -30.471 1.00 48.81 194 LEU A C 1
ATOM 1573 O O . LEU A 1 194 ? -19.008 -1.751 -30.794 1.00 48.81 194 LEU A O 1
ATOM 1577 N N . ARG A 1 195 ? -18.121 0.291 -30.490 1.00 47.53 195 ARG A N 1
ATOM 1578 C CA . ARG A 1 195 ? -19.315 1.014 -30.982 1.00 47.53 195 ARG A CA 1
ATOM 1579 C C . ARG A 1 195 ? -19.593 0.727 -32.465 1.00 47.53 195 ARG A C 1
ATOM 1581 O O . ARG A 1 195 ? -20.755 0.615 -32.863 1.00 47.53 195 ARG A O 1
ATOM 1588 N N . ALA A 1 196 ? -18.551 0.568 -33.284 1.00 50.72 196 ALA A N 1
ATOM 1589 C CA . ALA A 1 196 ? -18.684 0.224 -34.700 1.00 50.72 196 ALA A CA 1
ATOM 1590 C C . ALA A 1 196 ? -19.099 -1.244 -34.933 1.00 50.72 196 ALA A C 1
ATOM 1592 O O . ALA A 1 196 ? -19.875 -1.514 -35.855 1.00 50.72 196 ALA A O 1
ATOM 1593 N N . LEU A 1 197 ? -18.646 -2.184 -34.093 1.00 49.03 197 LEU A N 1
ATOM 1594 C CA . LEU A 1 197 ? -19.078 -3.586 -34.152 1.00 49.03 197 LEU A CA 1
ATOM 1595 C C . LEU A 1 197 ? -20.537 -3.758 -33.696 1.00 49.03 197 LEU A C 1
ATOM 1597 O O . LEU A 1 197 ? -21.305 -4.433 -34.380 1.00 49.03 197 LEU A O 1
ATOM 1601 N N . GLY A 1 198 ? -20.953 -3.080 -32.618 1.00 49.19 198 GLY A N 1
ATOM 1602 C CA . GLY A 1 198 ? -22.344 -3.098 -32.140 1.00 49.19 198 GLY A CA 1
ATOM 1603 C C . GLY A 1 198 ? -23.346 -2.608 -33.194 1.00 49.19 198 GLY A C 1
ATOM 1604 O O . GLY A 1 198 ? -24.403 -3.211 -33.382 1.00 49.19 198 GLY A O 1
ATOM 1605 N N . ARG A 1 199 ? -22.977 -1.589 -33.986 1.00 49.78 199 ARG A N 1
ATOM 1606 C CA . ARG A 1 199 ? -23.794 -1.117 -35.121 1.00 49.78 199 ARG A CA 1
ATOM 1607 C C . ARG A 1 199 ? -23.898 -2.123 -36.276 1.00 49.78 199 ARG A C 1
ATOM 1609 O O . ARG A 1 199 ? -24.918 -2.132 -36.963 1.00 49.78 199 ARG A O 1
ATOM 1616 N N . ARG A 1 200 ? -22.887 -2.971 -36.513 1.00 46.34 200 ARG A N 1
ATOM 1617 C CA . ARG A 1 200 ? -22.953 -4.006 -37.568 1.00 46.34 200 ARG A CA 1
ATOM 1618 C C . ARG A 1 200 ? -23.776 -5.218 -37.145 1.00 46.34 200 ARG A C 1
ATOM 1620 O O . ARG A 1 200 ? -24.487 -5.766 -37.982 1.00 46.34 200 ARG A O 1
ATOM 1627 N N . VAL A 1 201 ? -23.726 -5.604 -35.870 1.00 50.12 201 VAL A N 1
ATOM 1628 C CA . VAL A 1 201 ? -24.539 -6.717 -35.350 1.00 50.12 201 VAL A CA 1
ATOM 1629 C C . VAL A 1 201 ? -26.024 -6.336 -35.318 1.00 50.12 201 VAL A C 1
ATOM 1631 O O . VAL A 1 201 ? -26.852 -7.114 -35.784 1.00 50.12 201 VAL A O 1
ATOM 1634 N N . ALA A 1 202 ? -26.362 -5.098 -34.933 1.00 48.84 202 ALA A N 1
ATOM 1635 C CA . ALA A 1 202 ? -27.745 -4.605 -34.967 1.00 48.84 202 ALA A CA 1
ATOM 1636 C C . ALA A 1 202 ? -28.362 -4.583 -36.384 1.00 48.84 202 ALA A C 1
ATOM 1638 O O . ALA A 1 202 ? -29.564 -4.777 -36.536 1.00 48.84 202 ALA A O 1
ATOM 1639 N N . ARG A 1 203 ? -27.554 -4.414 -37.443 1.00 46.31 203 ARG A N 1
ATOM 1640 C CA . ARG A 1 203 ? -28.033 -4.481 -38.839 1.00 46.31 203 ARG A CA 1
ATOM 1641 C C . ARG A 1 203 ? -28.192 -5.903 -39.386 1.00 46.31 203 ARG A C 1
ATOM 1643 O O . ARG A 1 203 ? -28.846 -6.068 -40.410 1.00 46.31 203 ARG A O 1
ATOM 1650 N N . ARG A 1 204 ? -27.622 -6.925 -38.737 1.00 44.50 204 ARG A N 1
ATOM 1651 C CA . ARG A 1 204 ? -27.750 -8.331 -39.168 1.00 44.50 20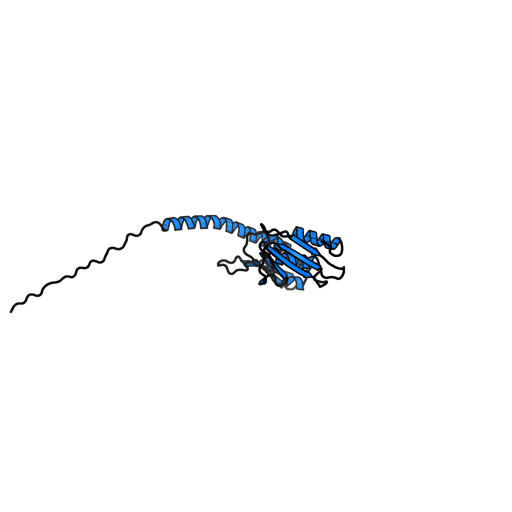4 ARG A CA 1
ATOM 1652 C C . ARG A 1 204 ? -28.914 -9.075 -38.502 1.00 44.50 204 ARG A C 1
ATOM 1654 O O . ARG A 1 204 ? -29.254 -10.155 -38.966 1.00 44.50 204 ARG A O 1
ATOM 1661 N N . GLY A 1 205 ? -29.531 -8.496 -37.467 1.00 42.88 205 GLY A N 1
ATOM 1662 C CA . GLY A 1 205 ? -30.628 -9.104 -36.700 1.00 42.88 205 GLY A CA 1
ATOM 1663 C C . GLY A 1 205 ? -32.054 -8.769 -37.160 1.00 42.88 205 GLY A C 1
ATOM 1664 O O . GLY A 1 205 ? -32.998 -9.219 -36.525 1.00 42.88 205 GLY A O 1
ATOM 1665 N N . LEU A 1 206 ? -32.243 -7.995 -38.235 1.00 45.44 206 LEU A N 1
ATOM 1666 C CA . LEU A 1 206 ? -33.570 -7.573 -38.720 1.00 45.44 206 LEU A CA 1
ATOM 1667 C C . LEU A 1 206 ? -33.817 -7.995 -40.176 1.00 45.44 206 LEU A C 1
ATOM 1669 O O . LEU A 1 206 ? -34.163 -7.181 -41.030 1.00 45.44 206 LEU A O 1
ATOM 1673 N N . ARG A 1 207 ? -33.644 -9.283 -40.479 1.00 42.03 207 ARG A N 1
ATOM 1674 C CA . ARG A 1 207 ? -34.332 -9.892 -41.625 1.00 42.03 207 ARG A CA 1
ATOM 1675 C C . ARG A 1 207 ? -35.255 -10.986 -41.097 1.00 42.03 207 ARG A C 1
ATOM 1677 O O . ARG A 1 207 ? -34.734 -11.981 -40.599 1.00 42.03 207 ARG A O 1
ATOM 1684 N N . PRO A 1 208 ? -36.588 -10.829 -41.182 1.00 41.50 208 PRO A N 1
ATOM 1685 C CA . PRO A 1 208 ? -37.491 -11.931 -40.898 1.00 41.50 208 PRO A CA 1
ATOM 1686 C C . PRO A 1 208 ? -37.249 -13.017 -41.951 1.00 41.50 208 PRO A C 1
ATOM 1688 O O . PRO A 1 208 ? -37.418 -12.793 -43.150 1.00 41.50 208 PRO A O 1
ATOM 1691 N N . THR A 1 209 ? -36.776 -14.178 -41.510 1.00 52.53 209 THR A N 1
ATOM 1692 C CA . THR A 1 209 ? -36.752 -15.399 -42.318 1.00 52.53 209 THR A CA 1
ATOM 1693 C C . THR A 1 209 ? -38.195 -15.820 -42.603 1.00 52.53 209 THR A C 1
ATOM 1695 O O . THR A 1 209 ? -38.966 -15.937 -41.647 1.00 52.53 209 THR A O 1
ATOM 1698 N N . PRO A 1 210 ? -38.590 -16.039 -43.869 1.00 51.81 210 PRO A N 1
ATOM 1699 C CA . PRO A 1 210 ? -39.918 -16.552 -44.172 1.00 51.81 210 PRO A CA 1
ATOM 1700 C C . PRO A 1 210 ? -40.049 -17.995 -43.655 1.00 51.81 210 PRO A C 1
ATOM 1702 O O . PRO A 1 210 ? -39.052 -18.726 -43.640 1.00 51.81 210 PRO A O 1
ATOM 1705 N N . PRO A 1 211 ? -41.247 -18.410 -43.206 1.00 52.84 211 PRO A N 1
ATOM 1706 C CA . PRO A 1 211 ? -41.459 -19.758 -42.701 1.00 52.84 211 PRO A CA 1
ATOM 1707 C C . PRO A 1 211 ? -41.300 -20.795 -43.828 1.00 52.84 211 PRO A C 1
ATOM 1709 O O . PRO A 1 211 ? -41.566 -20.483 -44.994 1.00 52.84 211 PRO A O 1
ATOM 1712 N N . PRO A 1 212 ? -40.862 -22.024 -43.503 1.00 49.66 212 PRO A N 1
ATOM 1713 C CA . PRO A 1 212 ? -40.688 -23.083 -44.490 1.00 49.66 212 PRO A CA 1
ATOM 1714 C C . PRO A 1 212 ? -42.050 -23.542 -45.047 1.00 49.66 212 PRO A C 1
ATOM 1716 O O . PRO A 1 212 ? -43.040 -23.537 -44.311 1.00 49.66 212 PRO A O 1
ATOM 1719 N N . PRO A 1 213 ? -42.128 -23.950 -46.328 1.00 49.44 213 PRO A N 1
ATOM 1720 C CA . PRO A 1 213 ? -43.365 -24.465 -46.905 1.00 49.44 213 PRO A CA 1
ATOM 1721 C C . PRO A 1 213 ? -43.732 -25.832 -46.306 1.00 49.44 213 PRO A C 1
ATOM 1723 O O . PRO A 1 213 ? -42.864 -26.660 -46.025 1.00 49.44 213 PRO A O 1
ATOM 1726 N N . ALA A 1 214 ? -45.034 -26.052 -46.112 1.00 47.19 214 ALA A N 1
ATOM 1727 C CA . ALA A 1 214 ? -45.600 -27.283 -45.566 1.00 47.19 214 ALA A CA 1
ATOM 1728 C C . ALA A 1 214 ? -45.367 -28.498 -46.495 1.00 47.19 214 ALA A C 1
ATOM 1730 O O . ALA A 1 214 ? -45.356 -28.336 -47.718 1.00 47.19 214 ALA A O 1
ATOM 1731 N N . PRO A 1 215 ? -45.208 -29.718 -45.946 1.00 41.31 215 PRO A N 1
ATOM 1732 C CA . PRO A 1 215 ? -44.991 -30.921 -46.743 1.00 41.31 215 PRO A CA 1
ATOM 1733 C C . PRO A 1 215 ? -46.254 -31.308 -47.526 1.00 41.31 215 PRO A C 1
ATOM 1735 O O . PRO A 1 215 ? -47.346 -31.420 -46.968 1.00 41.31 215 PRO A O 1
ATO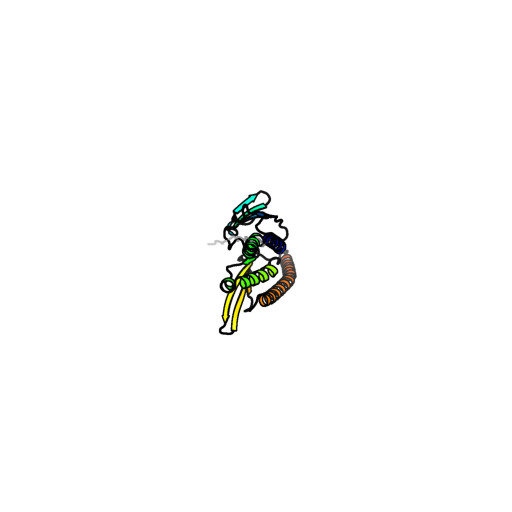M 1738 N N . ALA A 1 216 ? -46.093 -31.537 -48.830 1.00 41.41 216 ALA A N 1
ATOM 1739 C CA . ALA A 1 216 ? -47.151 -32.023 -49.704 1.00 41.41 216 ALA A CA 1
ATOM 1740 C C . ALA A 1 216 ? -47.424 -33.514 -49.438 1.00 41.41 216 ALA A C 1
ATOM 1742 O O . ALA A 1 216 ? -46.665 -34.384 -49.861 1.00 41.41 216 ALA A O 1
ATOM 1743 N N . ASN A 1 217 ? -48.534 -33.813 -48.764 1.00 42.03 217 ASN A N 1
ATOM 1744 C CA . ASN A 1 217 ? -49.132 -35.145 -48.784 1.00 42.03 217 ASN A CA 1
ATOM 1745 C C . ASN A 1 217 ? -49.766 -35.374 -50.158 1.00 42.03 217 ASN A C 1
ATOM 1747 O O . ASN A 1 217 ? -50.761 -34.735 -50.487 1.00 42.03 217 ASN A O 1
ATOM 1751 N N . THR A 1 218 ? -49.235 -36.316 -50.935 1.00 42.31 218 THR A N 1
ATOM 1752 C CA . THR A 1 218 ? -49.998 -36.931 -52.029 1.00 42.31 218 THR A CA 1
ATOM 1753 C C . THR A 1 218 ? -49.890 -38.443 -51.899 1.00 42.31 218 THR A C 1
ATOM 1755 O O . THR A 1 218 ? -48.933 -39.064 -52.352 1.00 42.31 218 THR A O 1
ATOM 1758 N N . ALA A 1 219 ? -50.877 -39.029 -51.223 1.00 39.47 219 ALA A N 1
ATOM 1759 C CA . ALA A 1 219 ? -51.185 -40.442 -51.340 1.00 39.47 219 ALA A CA 1
ATOM 1760 C C . ALA A 1 219 ? -51.797 -40.665 -52.731 1.00 39.47 219 ALA A C 1
ATOM 1762 O O . ALA A 1 219 ? -52.873 -40.148 -53.023 1.00 39.47 219 ALA A O 1
ATOM 1763 N N . ALA A 1 220 ? -51.106 -41.407 -53.594 1.00 40.22 220 ALA A N 1
ATOM 1764 C CA . ALA A 1 220 ? -51.679 -41.920 -54.830 1.00 40.22 220 ALA A CA 1
ATOM 1765 C C . ALA A 1 220 ? -52.256 -43.311 -54.542 1.00 40.22 220 ALA A C 1
ATOM 1767 O O . ALA A 1 220 ? -51.523 -44.263 -54.278 1.00 40.22 220 ALA A O 1
ATOM 1768 N N . THR A 1 221 ? -53.582 -43.411 -54.530 1.00 36.50 221 THR A N 1
ATOM 1769 C CA . THR A 1 221 ? -54.325 -44.676 -54.509 1.00 36.50 221 THR A CA 1
ATOM 1770 C C .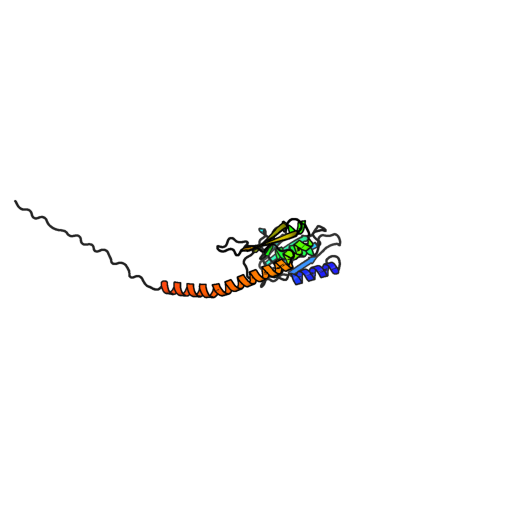 THR A 1 221 ? -54.851 -44.965 -55.914 1.00 36.50 221 THR A C 1
ATOM 1772 O O . THR A 1 221 ? -55.232 -44.025 -56.610 1.00 36.50 221 THR A O 1
ATOM 1775 N N . LYS A 1 222 ? -54.976 -46.269 -56.212 1.00 37.91 222 LYS A N 1
ATOM 1776 C CA . LYS A 1 222 ? -55.738 -46.933 -57.295 1.00 37.91 222 LYS A CA 1
ATOM 1777 C C . LYS A 1 222 ? -54.963 -47.166 -58.597 1.00 37.91 222 LYS A C 1
ATOM 1779 O O . LYS A 1 222 ? -54.241 -46.295 -59.047 1.00 37.91 222 LYS A O 1
ATOM 1784 N N . GLU A 1 223 ? -55.057 -48.307 -59.276 1.00 40.69 223 GLU A N 1
ATOM 1785 C CA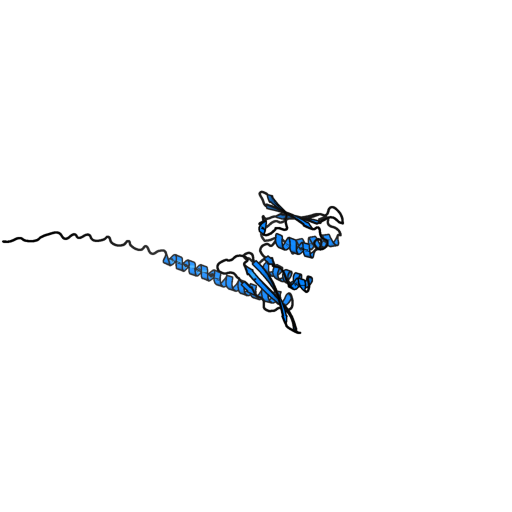 . GLU A 1 223 ? -55.882 -49.519 -59.140 1.00 40.69 223 GLU A CA 1
ATOM 1786 C C . GLU A 1 223 ? -55.244 -50.598 -60.046 1.00 40.69 223 GLU A C 1
ATOM 1788 O O . GLU A 1 223 ? -54.727 -50.278 -61.116 1.00 40.69 223 GLU A O 1
ATOM 1793 N N . GLN A 1 224 ? -55.267 -51.868 -59.629 1.00 46.53 224 GLN A N 1
ATOM 1794 C CA . GLN A 1 224 ? -55.014 -53.019 -60.509 1.00 46.53 224 GLN A CA 1
ATOM 1795 C C . GLN A 1 224 ? -56.254 -53.292 -61.372 1.00 46.53 224 GLN A C 1
ATOM 1797 O O . GLN A 1 224 ? -57.360 -53.261 -60.829 1.00 46.53 224 GLN A O 1
ATOM 1802 N N . PRO A 1 225 ? -56.110 -53.681 -62.650 1.00 50.59 225 PRO A N 1
ATOM 1803 C CA . PRO A 1 225 ? -57.170 -54.369 -63.365 1.00 50.59 225 PRO A CA 1
ATOM 1804 C C . PRO A 1 225 ? -56.960 -55.891 -63.319 1.00 50.59 225 PRO A C 1
ATOM 1806 O O . PRO A 1 225 ? -55.901 -56.411 -63.670 1.00 50.59 225 PRO A O 1
ATOM 1809 N N . LEU A 1 226 ? -58.008 -56.596 -62.895 1.00 41.75 226 LEU A N 1
ATOM 1810 C CA . LEU A 1 226 ? -58.256 -57.999 -63.223 1.00 41.75 226 LEU A CA 1
ATOM 1811 C C . LEU A 1 226 ? -58.533 -58.121 -64.725 1.00 41.75 226 LEU A C 1
ATOM 1813 O O . LEU A 1 226 ? -59.225 -57.267 -65.276 1.00 41.75 226 LEU A O 1
ATOM 1817 N N . ASN A 1 227 ? -58.089 -59.211 -65.349 1.00 39.28 227 ASN A N 1
ATOM 1818 C CA . ASN A 1 227 ? -58.970 -60.022 -66.188 1.00 39.28 227 ASN A CA 1
ATOM 1819 C C . ASN A 1 227 ? -58.384 -61.417 -66.446 1.00 39.28 227 ASN A C 1
ATOM 1821 O O . ASN A 1 227 ? -57.171 -61.612 -66.402 1.00 39.28 227 ASN A O 1
ATOM 1825 N N . PHE A 1 228 ? -59.335 -62.332 -66.630 1.00 42.41 228 PHE A N 1
ATOM 1826 C CA . PHE A 1 228 ? -59.270 -63.772 -66.869 1.00 42.41 228 PHE A CA 1
ATOM 1827 C C . PHE A 1 228 ? -58.317 -64.211 -67.983 1.00 42.41 228 PHE A C 1
ATOM 1829 O O . PHE A 1 228 ? -58.202 -63.473 -68.987 1.00 42.41 228 PHE A O 1
#

pLDDT: mean 80.17, std 17.51, range [36.5, 96.75]